Protein AF-A0A661CM06-F1 (afdb_monomer)

Secondary structure (DSSP, 8-state):
----EEEEEEE---HHHHHHHHHHHHHHHHHHHHHHTTS-----------HHHHHHHHHHHHHHHIIIIIT--BTTB-SSPTT--EEEEEEEEE--TT----THHHHHHHHHHHBTTTBS-GGGEEEEEEEEEETTTHHHHEEEEE-TTSS-TTGGGGGTS-EEEEEEEE--TT----SS-SS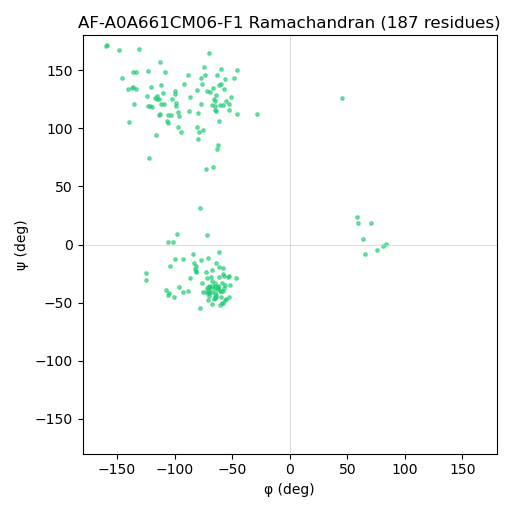EEEEE-

Solvent-accessible surface area (backbone atoms only — not comparable to full-atom values): 11321 Å² total; per-residue (Å²): 131,82,78,74,59,51,69,46,66,48,72,49,71,56,67,62,60,62,48,51,54,50,53,54,52,49,50,52,50,51,56,51,50,64,71,56,73,84,66,82,85,81,93,72,85,74,75,83,72,58,65,67,59,63,52,51,55,52,53,47,51,52,52,48,48,44,44,36,75,74,68,66,44,44,79,78,52,31,75,42,65,78,91,50,40,24,37,37,39,36,41,37,33,38,65,68,80,93,60,89,68,60,60,64,79,52,47,50,62,50,52,66,59,36,45,27,33,44,33,70,54,77,86,31,53,77,38,80,46,77,46,78,40,52,60,88,59,34,86,79,57,37,51,77,45,68,53,80,81,68,78,45,75,72,55,73,44,60,82,78,42,34,25,35,42,38,42,34,34,73,52,53,92,92,58,76,76,76,90,65,61,92,42,55,45,78,39,83,108

Foldseek 3Di:
DPALKDKEKFFPPPLV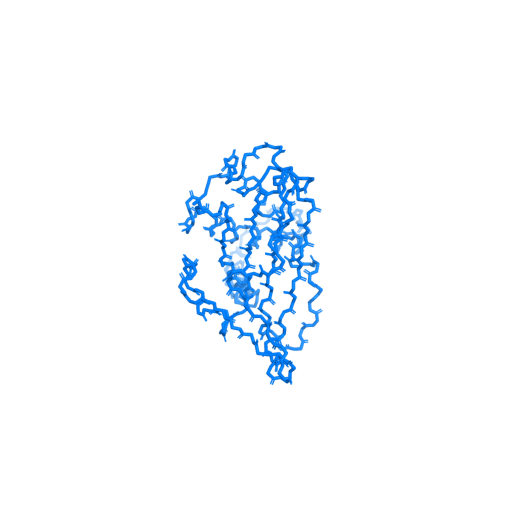VVVVVVVVVVVVVVVVVVVVPPDDDDDDPPPPPPVVVVSLVVSLVSLVCCLCVVVVFDQQRASDDAPFAKEKEKEWLDPDPPDPDPVCVVVVSNLVSNDSGHYPDPVSHPHYHYHYDDLVCCVPWKDKDFDPPPPYPPSVCSNPGGIMMMIMHTDDVPDDPDPDDPGIDIDTD

Radius of gyration: 20.53 Å; Cα contacts (8 Å, |Δi|>4): 239; chains: 1; bounding box: 56×59×36 Å

Sequence (189 aa):
MEDDIFRILLPLVPLTKAIKQINIDKETAKNNAKKVKTTSMPDAVVPSVNLRGAKKRKVENFLYDILKNQLGLVEGQPVFPASTKLWMRIFYFNHEKNQSRDVHNIVKPTIDALQDFVYQDDKDILYLEVIRLDMEELGISFDVQVDTNCGIKNVKKTGEETCFIIEAGILEAGTIRPVTSQVVNMKWR

pLDDT: mean 71.39, std 19.27, range [27.58, 92.81]

Mean predicted aligned error: 12.58 Å

Nearest PDB structures (foldseek):
  1q8r-assembly1_B  TM=7.805E-01  e=9.382E-04  Escherichia coli
  1q8r-assembly1_A  TM=7.003E-01  e=1.732E-03  Escherichia coli
  2h8c-assembly2_C  TM=7.493E-01  e=3.196E-03  Escherichia coli
  2h8e-assembly1_A  TM=6.073E-01  e=1.841E-03  Escherichia coli
  2h8c-assembly2_D  TM=6.918E-01  e=1.778E-02  Escherichia coli

Structure (mmCIF, N/CA/C/O backbone):
data_AF-A0A661CM06-F1
#
_entry.id   AF-A0A661CM06-F1
#
loop_
_atom_site.group_PDB
_atom_site.id
_atom_site.type_symbol
_atom_site.label_atom_id
_atom_site.label_alt_id
_atom_site.label_comp_id
_atom_site.label_asym_id
_atom_site.label_entity_id
_atom_site.label_seq_id
_atom_site.pdbx_PDB_ins_code
_atom_site.Cartn_x
_atom_site.Cartn_y
_atom_site.Cartn_z
_atom_site.occupancy
_atom_site.B_iso_or_equiv
_atom_site.auth_seq_id
_atom_site.auth_comp_id
_atom_site.auth_asym_id
_atom_site.auth_atom_id
_atom_site.pdbx_PDB_model_num
ATOM 1 N N . MET A 1 1 ? -23.989 -4.365 1.652 1.00 34.50 1 MET A N 1
ATOM 2 C CA . MET A 1 1 ? -22.965 -3.777 2.528 1.00 34.50 1 MET A CA 1
ATOM 3 C C . MET A 1 1 ? -21.728 -3.711 1.670 1.00 34.50 1 MET A C 1
ATOM 5 O O . MET A 1 1 ? -21.265 -4.763 1.257 1.00 34.50 1 MET A O 1
ATOM 9 N N . GLU A 1 2 ? -21.349 -2.517 1.222 1.00 43.78 2 GLU A N 1
ATOM 10 C CA . GLU A 1 2 ? -20.053 -2.340 0.565 1.00 43.78 2 GLU A CA 1
ATOM 11 C C . GLU A 1 2 ? -19.002 -2.571 1.647 1.00 43.78 2 GLU A C 1
ATOM 13 O O . GLU A 1 2 ? -19.059 -1.926 2.688 1.00 43.78 2 GLU A O 1
ATOM 18 N N . ASP A 1 3 ? -18.136 -3.565 1.454 1.00 54.34 3 ASP A N 1
ATOM 19 C CA . ASP A 1 3 ? -17.040 -3.838 2.378 1.00 54.34 3 ASP A CA 1
ATOM 20 C C . ASP A 1 3 ? -16.206 -2.553 2.531 1.00 54.34 3 ASP A C 1
ATOM 22 O O . ASP A 1 3 ? -15.721 -2.027 1.524 1.00 54.34 3 ASP A O 1
ATOM 26 N N . ASP A 1 4 ? -16.043 -2.058 3.764 1.00 75.12 4 ASP A N 1
ATOM 27 C CA . ASP A 1 4 ? -15.255 -0.867 4.127 1.00 75.12 4 ASP A CA 1
ATOM 28 C C . ASP A 1 4 ? -13.750 -1.104 3.880 1.00 75.12 4 ASP A C 1
ATOM 30 O O . ASP A 1 4 ? -12.930 -1.218 4.796 1.00 75.12 4 ASP A O 1
ATOM 34 N N . ILE A 1 5 ? -13.374 -1.245 2.609 1.00 85.06 5 ILE A N 1
ATOM 35 C CA . ILE A 1 5 ? -12.005 -1.467 2.158 1.00 85.06 5 ILE A CA 1
ATOM 36 C C . ILE A 1 5 ? -11.478 -0.154 1.595 1.00 85.06 5 ILE A C 1
ATOM 38 O O . ILE A 1 5 ? -11.879 0.302 0.521 1.00 85.06 5 ILE A O 1
ATOM 42 N N . PHE A 1 6 ? -10.514 0.427 2.298 1.00 86.88 6 PHE A N 1
ATOM 43 C CA . PHE A 1 6 ? -9.722 1.534 1.793 1.00 86.88 6 PHE A CA 1
ATOM 44 C C . PHE A 1 6 ? -8.801 1.045 0.674 1.00 86.88 6 PHE A C 1
ATOM 46 O O . PHE A 1 6 ? -8.086 0.050 0.820 1.00 86.88 6 PHE A O 1
ATOM 53 N N . ARG A 1 7 ? -8.802 1.765 -0.452 1.00 88.56 7 ARG A N 1
ATOM 54 C CA . ARG A 1 7 ? -7.998 1.437 -1.631 1.00 88.56 7 ARG A CA 1
ATOM 55 C C . ARG A 1 7 ? -7.294 2.664 -2.170 1.00 88.56 7 ARG A C 1
ATOM 57 O O . ARG A 1 7 ? -7.917 3.704 -2.376 1.00 88.56 7 ARG A O 1
ATOM 64 N N . ILE A 1 8 ? -6.011 2.524 -2.477 1.00 85.38 8 ILE A N 1
ATOM 65 C CA . ILE A 1 8 ? -5.212 3.610 -3.045 1.00 85.38 8 ILE A CA 1
ATOM 66 C C . ILE A 1 8 ? -4.178 3.081 -4.035 1.00 85.38 8 ILE A C 1
ATOM 68 O O . ILE A 1 8 ? -3.571 2.032 -3.823 1.00 85.38 8 ILE A O 1
ATOM 72 N N . LEU A 1 9 ? -3.956 3.849 -5.105 1.00 83.12 9 LEU A N 1
ATOM 73 C CA . LEU A 1 9 ? -2.770 3.741 -5.948 1.00 83.12 9 LEU A CA 1
ATOM 74 C C . LEU A 1 9 ? -1.765 4.815 -5.532 1.00 83.12 9 LEU A C 1
ATOM 76 O O . LEU A 1 9 ? -2.043 6.008 -5.660 1.00 83.12 9 LEU A O 1
ATOM 80 N N . LEU A 1 10 ? -0.585 4.396 -5.092 1.00 80.50 10 LEU A N 1
ATOM 81 C CA . LEU A 1 10 ? 0.535 5.288 -4.815 1.00 80.50 10 LEU A CA 1
ATOM 82 C C . LEU A 1 10 ? 1.587 5.120 -5.914 1.00 80.50 10 LEU A C 1
ATOM 84 O O . LEU A 1 10 ? 2.283 4.100 -5.937 1.00 80.50 10 LEU A O 1
ATOM 88 N N . PRO A 1 11 ? 1.733 6.079 -6.846 1.00 70.88 11 PRO A N 1
ATOM 89 C CA . PRO A 1 11 ? 2.830 6.031 -7.798 1.00 70.88 11 PRO A CA 1
ATOM 90 C C . PRO A 1 11 ? 4.152 6.162 -7.044 1.00 70.88 11 PRO A C 1
ATOM 92 O O . PRO A 1 11 ? 4.351 7.107 -6.279 1.00 70.88 11 PRO A O 1
ATOM 95 N N . LEU A 1 12 ? 5.092 5.253 -7.294 1.00 69.00 12 LEU A N 1
ATOM 96 C CA . LEU A 1 12 ? 6.469 5.485 -6.901 1.00 69.00 12 LEU A CA 1
ATOM 97 C C . LEU A 1 12 ? 7.042 6.397 -7.982 1.00 69.00 12 LEU A C 1
ATOM 99 O O . LEU A 1 12 ? 7.510 5.928 -9.020 1.00 69.00 12 LEU A O 1
ATOM 103 N N . VAL A 1 13 ? 6.961 7.720 -7.791 1.00 53.47 13 VAL A N 1
ATOM 104 C CA . VAL A 1 13 ? 7.685 8.630 -8.691 1.00 53.47 13 VAL A CA 1
ATOM 105 C C . VAL A 1 13 ? 9.117 8.121 -8.738 1.00 53.47 13 VAL A C 1
ATOM 107 O O . VAL A 1 13 ? 9.696 7.915 -7.665 1.00 53.47 13 VAL A O 1
ATOM 110 N N . PRO A 1 14 ? 9.688 7.881 -9.936 1.00 47.06 14 PRO A N 1
ATOM 111 C CA . PRO A 1 14 ? 11.017 7.326 -10.029 1.00 47.06 14 PRO A CA 1
ATOM 112 C C . PRO A 1 14 ? 11.915 8.215 -9.185 1.00 47.06 14 PRO A C 1
ATOM 114 O O . PRO A 1 14 ? 12.082 9.401 -9.491 1.00 47.06 14 PRO A O 1
ATOM 117 N N . LEU A 1 15 ? 12.479 7.664 -8.108 1.00 42.00 15 LEU A N 1
ATOM 118 C CA . LEU A 1 15 ? 13.466 8.350 -7.275 1.00 42.00 15 LEU A CA 1
ATOM 119 C C . LEU A 1 15 ? 14.528 9.009 -8.175 1.00 42.00 15 LEU A C 1
ATOM 121 O O . LEU A 1 15 ? 15.037 10.077 -7.862 1.00 42.00 15 LEU A O 1
ATOM 125 N N . THR A 1 16 ? 14.777 8.442 -9.358 1.00 37.72 16 THR A N 1
ATOM 126 C CA . THR A 1 16 ? 15.601 8.977 -10.447 1.00 37.72 16 THR A CA 1
ATOM 127 C C . THR A 1 16 ? 15.146 10.318 -11.048 1.00 37.72 16 THR A C 1
ATOM 129 O O . THR A 1 16 ? 16.016 11.146 -11.312 1.00 37.72 16 THR A O 1
ATOM 132 N N . LYS A 1 17 ? 13.849 10.600 -11.251 1.00 37.56 17 LYS A N 1
ATOM 133 C CA . LYS A 1 17 ? 13.371 11.914 -11.746 1.00 37.56 17 LYS A CA 1
ATOM 134 C C . LYS A 1 17 ? 13.528 13.000 -10.680 1.00 37.56 17 LYS A C 1
ATOM 136 O O . LYS A 1 17 ? 14.044 14.075 -10.980 1.00 37.56 17 LYS A O 1
ATOM 141 N N . ALA A 1 18 ? 13.213 12.680 -9.424 1.00 40.66 18 ALA A N 1
ATOM 142 C CA . ALA A 1 18 ? 13.484 13.570 -8.297 1.00 40.66 18 ALA A CA 1
ATOM 143 C C . ALA A 1 18 ? 14.999 13.811 -8.111 1.00 40.66 18 ALA A C 1
ATOM 145 O O . ALA A 1 18 ? 15.418 14.935 -7.855 1.00 40.66 18 ALA A O 1
ATOM 146 N N . ILE A 1 19 ? 15.845 12.790 -8.309 1.00 39.75 19 ILE A N 1
ATOM 147 C CA . ILE A 1 19 ? 17.315 12.894 -8.236 1.00 39.75 19 ILE A CA 1
ATOM 148 C C . ILE A 1 19 ? 17.912 13.702 -9.404 1.00 39.75 19 ILE A C 1
ATOM 150 O O . ILE A 1 19 ? 18.852 14.465 -9.180 1.00 39.75 19 ILE A O 1
ATOM 154 N N . LYS A 1 20 ? 17.383 13.585 -10.632 1.00 37.38 20 LYS A N 1
ATOM 155 C CA . LYS A 1 20 ? 17.848 14.384 -11.782 1.00 37.38 20 LYS A CA 1
ATOM 156 C C . LYS A 1 20 ? 17.566 15.872 -11.588 1.00 37.38 20 LYS A C 1
ATOM 158 O O . LYS A 1 20 ? 18.485 16.668 -11.762 1.00 37.38 20 LYS A O 1
ATOM 163 N N . GLN A 1 21 ? 16.364 16.230 -11.133 1.00 38.88 21 GLN A N 1
ATOM 164 C CA . GLN A 1 21 ? 16.040 17.616 -10.783 1.00 38.88 21 GLN A CA 1
ATOM 165 C C . GLN A 1 21 ? 16.969 18.139 -9.672 1.00 38.88 21 GLN A C 1
ATOM 167 O O . GLN A 1 21 ? 17.510 19.229 -9.779 1.00 38.88 21 GLN A O 1
ATOM 172 N N . ILE A 1 22 ? 17.287 17.309 -8.668 1.00 41.69 22 ILE A N 1
ATOM 173 C CA . ILE A 1 22 ? 18.225 17.660 -7.586 1.00 41.69 22 ILE A CA 1
ATOM 174 C C . ILE A 1 22 ? 19.651 17.932 -8.089 1.00 41.69 22 ILE A C 1
ATOM 176 O O . ILE A 1 22 ? 20.328 18.796 -7.534 1.00 41.69 22 ILE A O 1
ATOM 180 N N . ASN A 1 23 ? 20.143 17.202 -9.090 1.00 43.44 23 ASN A N 1
ATOM 181 C CA . ASN A 1 23 ? 21.474 17.459 -9.648 1.00 43.44 23 ASN A CA 1
ATOM 182 C C . ASN A 1 23 ? 21.499 18.755 -10.469 1.00 43.44 23 ASN A C 1
ATOM 184 O O . ASN A 1 23 ? 22.453 19.519 -10.344 1.00 43.44 23 ASN A O 1
ATOM 188 N N . ILE A 1 24 ? 20.423 19.038 -11.208 1.00 47.03 24 ILE A N 1
ATOM 189 C CA . ILE A 1 24 ? 20.243 20.290 -11.957 1.00 47.03 24 ILE A CA 1
ATOM 190 C C . ILE A 1 24 ? 20.145 21.485 -10.994 1.00 47.03 24 ILE A C 1
ATOM 192 O O . ILE A 1 24 ? 20.849 22.480 -11.163 1.00 47.03 24 ILE A O 1
ATOM 196 N N . ASP A 1 25 ? 19.359 21.375 -9.922 1.00 47.72 25 ASP A N 1
ATOM 197 C CA . ASP A 1 25 ? 19.195 22.436 -8.921 1.00 47.72 25 ASP A CA 1
ATOM 198 C C . ASP A 1 25 ? 20.491 22.673 -8.127 1.00 47.72 25 ASP A C 1
ATOM 200 O O . ASP A 1 25 ? 20.833 23.812 -7.809 1.00 47.72 25 ASP A O 1
ATOM 204 N N . LYS A 1 26 ? 21.265 21.613 -7.843 1.00 49.06 26 LYS A N 1
ATOM 205 C CA . LYS A 1 26 ? 22.592 21.715 -7.213 1.00 49.06 26 LYS A CA 1
ATOM 206 C C . LYS A 1 26 ? 23.622 22.374 -8.121 1.00 49.06 26 LYS A C 1
ATOM 208 O O . LYS A 1 26 ? 24.408 23.176 -7.622 1.00 49.06 26 LYS A O 1
ATOM 213 N N . GLU A 1 27 ? 23.646 22.064 -9.417 1.00 49.81 27 GLU A N 1
ATOM 214 C CA . GLU A 1 27 ? 24.510 22.769 -10.372 1.00 49.81 27 GLU A CA 1
ATOM 215 C C . GLU A 1 27 ? 24.112 24.239 -10.502 1.00 49.81 27 GLU A C 1
ATOM 217 O O . GLU A 1 27 ? 24.974 25.115 -10.451 1.00 49.81 27 GLU A O 1
ATOM 222 N N . THR A 1 28 ? 22.812 24.523 -10.554 1.00 49.66 28 THR A N 1
ATOM 223 C CA . THR A 1 28 ? 22.274 25.887 -10.626 1.00 49.66 28 THR A CA 1
ATOM 224 C C . THR A 1 28 ? 22.622 26.682 -9.361 1.00 49.66 28 THR A C 1
ATOM 226 O O . THR A 1 28 ? 23.142 27.795 -9.446 1.00 49.66 28 THR A O 1
ATOM 229 N N . ALA A 1 29 ? 22.463 26.087 -8.175 1.00 54.25 29 ALA A N 1
ATOM 230 C CA . ALA A 1 29 ? 22.857 26.687 -6.900 1.00 54.25 29 ALA A CA 1
ATOM 231 C C . ALA A 1 29 ? 24.380 26.868 -6.774 1.00 54.25 29 ALA A C 1
ATOM 233 O O . ALA A 1 29 ? 24.836 27.883 -6.253 1.00 54.25 29 ALA A O 1
ATOM 234 N N . LYS A 1 30 ? 25.189 25.929 -7.285 1.00 54.44 30 LYS A N 1
ATOM 235 C CA . LYS A 1 30 ? 26.661 26.020 -7.282 1.00 54.44 30 LYS A CA 1
ATOM 236 C C . LYS A 1 30 ? 27.171 27.096 -8.247 1.00 54.44 30 LYS A C 1
ATOM 238 O O . LYS A 1 30 ? 28.133 27.794 -7.923 1.00 54.44 30 LYS A O 1
ATOM 243 N N . ASN A 1 31 ? 26.506 27.275 -9.386 1.00 52.78 31 ASN A N 1
ATOM 244 C CA . ASN A 1 31 ? 26.788 28.345 -10.343 1.00 52.78 31 ASN A CA 1
ATOM 245 C C . ASN A 1 31 ? 26.378 29.722 -9.797 1.00 52.78 31 ASN A C 1
ATOM 247 O O . ASN A 1 31 ? 27.126 30.687 -9.951 1.00 52.78 31 ASN A O 1
ATOM 251 N N . ASN A 1 32 ? 25.264 29.800 -9.065 1.00 52.50 32 ASN A N 1
ATOM 252 C CA . ASN A 1 32 ? 24.850 31.019 -8.370 1.00 52.50 32 ASN A CA 1
ATOM 253 C C . ASN A 1 32 ? 25.769 31.348 -7.179 1.00 52.50 32 ASN A C 1
ATOM 255 O O . ASN A 1 32 ? 26.184 32.490 -7.028 1.00 52.50 32 ASN A O 1
ATOM 259 N N . ALA A 1 33 ? 26.198 30.358 -6.391 1.00 51.50 33 ALA A N 1
ATOM 260 C CA . ALA A 1 33 ? 27.138 30.560 -5.284 1.00 51.50 33 ALA A CA 1
ATOM 261 C C . ALA A 1 33 ? 28.551 30.962 -5.753 1.00 51.50 33 ALA A C 1
ATOM 263 O O . ALA A 1 33 ? 29.231 31.727 -5.072 1.00 51.50 33 ALA A O 1
ATOM 264 N N . LYS A 1 34 ? 28.995 30.498 -6.933 1.00 48.03 34 LYS A N 1
ATOM 265 C CA . LYS A 1 34 ? 30.234 30.985 -7.568 1.00 48.03 34 LYS A CA 1
ATOM 266 C C . LYS A 1 34 ? 30.150 32.460 -7.967 1.00 48.03 34 LYS A C 1
ATOM 268 O O . LYS A 1 34 ? 31.163 33.142 -7.876 1.00 48.03 34 LYS A O 1
ATOM 273 N N . LYS A 1 35 ? 28.971 32.958 -8.360 1.00 47.47 35 LYS A N 1
ATOM 274 C CA . LYS A 1 35 ? 28.753 34.387 -8.654 1.00 47.47 35 LYS A CA 1
ATOM 275 C C . LYS A 1 35 ? 28.724 35.273 -7.402 1.00 47.47 35 LYS A C 1
ATOM 277 O O . LYS A 1 35 ? 28.992 36.460 -7.515 1.00 47.47 35 LYS A O 1
ATOM 282 N N . VAL A 1 36 ? 28.420 34.711 -6.230 1.00 43.88 36 VAL A N 1
ATOM 283 C CA . VAL A 1 36 ? 28.274 35.458 -4.961 1.00 43.88 36 VAL A CA 1
ATOM 284 C C . VAL A 1 36 ? 29.582 35.510 -4.147 1.00 43.88 36 VAL A C 1
ATOM 286 O O . VAL A 1 36 ? 29.723 36.320 -3.236 1.00 43.88 36 VAL A O 1
ATOM 289 N N . LYS A 1 37 ? 30.595 34.703 -4.494 1.00 39.28 37 LYS A N 1
ATOM 290 C CA . LYS A 1 37 ? 31.868 34.576 -3.753 1.00 39.28 37 LYS A CA 1
ATOM 291 C C . LYS A 1 37 ? 32.890 35.712 -3.971 1.00 39.28 37 LYS A C 1
ATOM 293 O O . LYS A 1 37 ? 34.090 35.475 -3.859 1.00 39.28 37 LYS A O 1
ATOM 298 N N . THR A 1 38 ? 32.435 36.938 -4.225 1.00 41.47 38 THR A N 1
ATOM 299 C CA . THR A 1 38 ? 33.286 38.146 -4.263 1.00 41.47 38 THR A CA 1
ATOM 300 C C . THR A 1 38 ? 33.125 39.071 -3.055 1.00 41.47 38 THR A C 1
ATOM 302 O O . THR A 1 38 ? 33.820 40.077 -2.989 1.00 41.47 38 THR A O 1
ATOM 305 N N . THR A 1 39 ? 32.302 38.737 -2.055 1.00 40.00 39 THR A N 1
ATOM 306 C CA . THR A 1 39 ? 32.181 39.558 -0.833 1.00 40.00 39 THR A CA 1
ATOM 307 C C . THR A 1 39 ? 32.081 38.704 0.438 1.00 40.00 39 THR A C 1
ATOM 309 O O . THR A 1 39 ? 31.051 38.094 0.696 1.00 40.00 39 THR A O 1
ATOM 312 N N . SER A 1 40 ? 33.203 38.680 1.177 1.00 33.41 40 SER A N 1
ATOM 313 C CA . SER A 1 40 ? 33.423 38.499 2.635 1.00 33.41 40 SER A CA 1
ATOM 314 C C . SER A 1 40 ? 32.694 37.396 3.438 1.00 33.41 40 SER A C 1
ATOM 316 O O . SER A 1 40 ? 31.471 37.363 3.521 1.00 33.41 40 SER A O 1
ATOM 318 N N . MET A 1 41 ? 33.497 36.573 4.139 1.00 36.09 41 MET A N 1
ATOM 319 C CA . MET A 1 41 ? 33.111 35.629 5.216 1.00 36.09 41 MET A CA 1
ATOM 320 C C . MET A 1 41 ? 32.682 36.355 6.520 1.00 36.09 41 MET A C 1
ATOM 322 O O . MET A 1 41 ? 32.977 37.543 6.660 1.00 36.09 41 MET A O 1
ATOM 326 N N . PRO A 1 42 ? 32.016 35.672 7.479 1.00 31.11 42 PRO A N 1
ATOM 327 C CA . PRO A 1 42 ? 32.724 34.850 8.479 1.00 31.11 42 PRO A CA 1
ATOM 328 C C . PRO A 1 42 ? 32.150 33.428 8.649 1.00 31.11 42 PRO A C 1
ATOM 330 O O . PRO A 1 42 ? 31.095 33.092 8.117 1.00 31.11 42 PRO A O 1
ATOM 333 N N . ASP A 1 43 ? 32.915 32.600 9.362 1.00 35.44 43 ASP A N 1
ATOM 334 C CA . ASP A 1 43 ? 32.745 31.171 9.653 1.00 35.44 43 ASP A CA 1
ATOM 335 C C . ASP A 1 43 ? 31.306 30.634 9.688 1.00 35.44 43 ASP A C 1
ATOM 337 O O . ASP A 1 43 ? 30.539 30.867 10.620 1.00 35.44 43 ASP A O 1
ATOM 341 N N . ALA A 1 44 ? 30.982 29.793 8.705 1.00 28.08 44 ALA A N 1
ATOM 342 C CA . ALA A 1 44 ? 29.839 28.899 8.770 1.00 28.08 44 ALA A CA 1
ATOM 343 C C . ALA A 1 44 ? 30.354 27.478 9.003 1.00 28.08 44 ALA A C 1
ATOM 345 O O . ALA A 1 44 ? 30.967 26.870 8.121 1.00 28.08 44 ALA A O 1
ATOM 346 N N . VAL A 1 45 ? 30.081 26.952 10.198 1.00 27.58 45 VAL A N 1
ATOM 347 C CA . VAL A 1 45 ? 30.112 25.517 10.489 1.00 27.58 45 VAL A CA 1
ATOM 348 C C . VAL A 1 45 ? 29.376 24.810 9.355 1.00 27.58 45 VAL A C 1
ATOM 350 O O . VAL A 1 45 ? 28.175 25.004 9.170 1.00 27.58 45 VAL A O 1
ATOM 353 N N . VAL A 1 46 ? 30.105 24.034 8.554 1.00 29.80 46 VAL A N 1
ATOM 354 C CA . VAL A 1 46 ? 29.521 23.254 7.463 1.00 29.80 46 VAL A CA 1
ATOM 355 C C . VAL A 1 46 ? 28.588 22.233 8.112 1.00 29.80 46 VAL A C 1
ATOM 357 O O . VAL A 1 46 ? 29.086 21.354 8.821 1.00 29.80 46 VAL A O 1
ATOM 360 N N . PRO A 1 47 ? 27.258 22.286 7.902 1.00 29.47 47 PRO A N 1
ATOM 361 C CA . PRO A 1 47 ? 26.417 21.194 8.341 1.00 29.47 47 PRO A CA 1
ATOM 362 C C . PRO A 1 47 ? 26.852 20.000 7.503 1.00 29.47 47 PRO A C 1
ATOM 364 O O . PRO A 1 47 ? 26.779 20.036 6.271 1.00 29.47 47 PRO A O 1
ATOM 367 N N . SER A 1 48 ? 27.330 18.942 8.148 1.00 32.53 48 SER A N 1
ATOM 368 C CA . SER A 1 48 ? 27.430 17.628 7.531 1.00 32.53 48 SER A CA 1
ATOM 369 C C . SER A 1 48 ? 26.002 17.179 7.206 1.00 32.53 48 SER A C 1
ATOM 371 O O . SER A 1 48 ? 25.328 16.503 7.977 1.00 32.53 48 SER A O 1
ATOM 373 N N . VAL A 1 49 ? 25.478 17.655 6.070 1.00 36.41 49 VAL A N 1
ATOM 374 C CA . VAL A 1 49 ? 24.118 17.369 5.621 1.00 36.41 49 VAL A CA 1
ATOM 375 C C . VAL A 1 49 ? 24.024 15.867 5.416 1.00 36.41 49 VAL A C 1
ATOM 377 O O . VAL A 1 49 ? 24.556 15.309 4.456 1.00 36.41 49 VAL A O 1
ATOM 380 N N . ASN A 1 50 ? 23.332 15.220 6.348 1.00 32.25 50 ASN A N 1
ATOM 381 C CA . ASN A 1 50 ? 22.994 13.810 6.334 1.00 32.25 50 ASN A CA 1
ATOM 382 C C . ASN A 1 50 ? 22.103 13.535 5.104 1.00 32.25 50 ASN A C 1
ATOM 384 O O . ASN A 1 50 ? 20.874 13.580 5.158 1.00 32.25 50 ASN A O 1
ATOM 388 N N . LEU A 1 51 ? 22.733 13.294 3.950 1.00 33.34 51 LEU A N 1
ATOM 389 C CA . LEU A 1 51 ? 22.100 13.117 2.634 1.00 33.34 51 LEU A CA 1
ATOM 390 C C . LEU A 1 51 ? 21.075 11.972 2.597 1.00 33.34 51 LEU A C 1
ATOM 392 O O . LEU A 1 51 ? 20.213 11.960 1.719 1.00 33.34 51 LEU A O 1
ATOM 396 N N . ARG A 1 52 ? 21.140 11.028 3.544 1.00 39.62 52 ARG A N 1
ATOM 397 C CA . ARG A 1 52 ? 20.128 9.975 3.722 1.00 39.62 52 ARG A CA 1
ATOM 398 C C . ARG A 1 52 ? 18.820 10.526 4.309 1.00 39.62 52 ARG A C 1
ATOM 400 O O . ARG A 1 52 ? 17.754 10.195 3.801 1.00 39.62 52 ARG A O 1
ATOM 407 N N . GLY A 1 53 ? 18.890 11.437 5.282 1.00 35.19 53 GLY A N 1
ATOM 408 C CA . GLY A 1 53 ? 17.710 12.055 5.905 1.00 35.19 53 GLY A CA 1
ATOM 409 C C . GLY A 1 53 ? 16.962 13.009 4.971 1.00 35.19 53 GLY A C 1
ATOM 410 O O . GLY A 1 53 ? 15.736 13.016 4.938 1.00 35.19 53 GLY A O 1
ATOM 411 N N . ALA A 1 54 ? 17.688 13.755 4.131 1.00 43.06 54 ALA A N 1
ATOM 412 C CA . ALA A 1 54 ? 17.080 14.648 3.140 1.00 43.06 54 ALA A CA 1
ATOM 413 C C . ALA A 1 54 ? 16.336 13.896 2.017 1.00 43.06 54 ALA A C 1
ATOM 415 O O . ALA A 1 54 ? 15.392 14.431 1.442 1.00 43.06 54 ALA A O 1
ATOM 416 N N . LYS A 1 55 ? 16.756 12.661 1.698 1.00 46.53 55 LYS A N 1
ATOM 417 C CA . LYS A 1 55 ? 16.054 11.787 0.745 1.00 46.53 55 LYS A CA 1
ATOM 418 C C . LYS A 1 55 ? 14.782 11.187 1.354 1.00 46.53 55 LYS A C 1
ATOM 420 O O . LYS A 1 55 ? 13.769 11.180 0.666 1.00 46.53 55 LYS A O 1
ATOM 425 N N . LYS A 1 56 ? 14.820 10.767 2.629 1.00 49.84 56 LYS A N 1
ATOM 426 C CA . LYS A 1 56 ? 13.648 10.252 3.367 1.00 49.84 56 LYS A CA 1
ATOM 427 C C . LYS A 1 56 ? 12.521 11.296 3.424 1.00 49.84 56 LYS A C 1
ATOM 429 O O . LYS A 1 56 ? 11.427 11.027 2.943 1.00 49.84 56 LYS A O 1
ATOM 434 N N . ARG A 1 57 ? 12.851 12.534 3.826 1.00 53.03 57 ARG A N 1
ATOM 435 C CA . ARG A 1 57 ? 11.887 13.649 3.935 1.00 53.03 57 ARG A CA 1
ATOM 436 C C . ARG A 1 57 ? 11.172 13.998 2.628 1.00 53.03 57 ARG A C 1
ATOM 438 O O . ARG A 1 57 ? 10.030 14.427 2.648 1.00 53.03 57 ARG A O 1
ATOM 445 N N . LYS A 1 58 ? 11.825 13.844 1.471 1.00 55.50 58 LYS A N 1
ATOM 446 C CA . LYS A 1 58 ? 11.193 14.153 0.174 1.00 55.50 58 LYS A CA 1
ATOM 447 C C . LYS A 1 58 ? 10.200 13.081 -0.278 1.00 55.50 58 LYS A C 1
ATOM 449 O O . LYS A 1 58 ? 9.229 13.424 -0.940 1.00 55.50 58 LYS A O 1
ATOM 454 N N . VAL A 1 59 ? 10.453 11.814 0.054 1.00 57.78 59 VAL A N 1
ATOM 455 C CA . VAL A 1 59 ? 9.515 10.713 -0.222 1.00 57.78 59 VAL A CA 1
ATOM 456 C C . VAL A 1 59 ? 8.292 10.840 0.684 1.00 57.78 59 VAL A C 1
ATOM 458 O O . VAL A 1 59 ? 7.175 10.770 0.188 1.00 57.78 59 VAL A O 1
ATOM 461 N N . GLU A 1 60 ? 8.513 11.131 1.969 1.00 60.22 60 GLU A N 1
ATOM 462 C CA . GLU A 1 60 ? 7.452 11.422 2.943 1.00 60.22 60 GLU A CA 1
ATOM 463 C C . GLU A 1 60 ? 6.570 12.591 2.466 1.00 60.22 60 GLU A C 1
ATOM 465 O O . GLU A 1 60 ? 5.358 12.435 2.378 1.00 60.22 60 GLU A O 1
ATOM 470 N N . ASN A 1 61 ? 7.163 13.707 2.018 1.00 65.12 61 ASN A N 1
ATOM 471 C CA . ASN A 1 61 ? 6.403 14.852 1.494 1.00 65.12 61 ASN A CA 1
ATOM 472 C C . ASN A 1 61 ? 5.583 14.523 0.234 1.00 65.12 61 ASN A C 1
ATOM 474 O O . ASN A 1 61 ? 4.487 15.045 0.061 1.00 65.12 61 ASN A O 1
ATOM 478 N N . PHE A 1 62 ? 6.097 13.672 -0.658 1.00 68.00 62 PHE A N 1
ATOM 479 C CA . PHE A 1 62 ? 5.368 13.294 -1.870 1.00 68.00 62 PHE A CA 1
ATOM 480 C C . PHE A 1 62 ? 4.162 12.398 -1.560 1.00 68.00 62 PHE A C 1
ATOM 482 O O . PHE A 1 62 ? 3.085 12.587 -2.125 1.00 68.00 62 PHE A O 1
ATOM 489 N N . LEU A 1 63 ? 4.335 11.435 -0.651 1.00 70.06 63 LEU A N 1
ATOM 490 C CA . LEU A 1 63 ? 3.239 10.588 -0.184 1.00 70.06 63 LEU A CA 1
ATOM 491 C C . LEU A 1 63 ? 2.186 11.423 0.551 1.00 70.06 63 LEU A C 1
ATOM 493 O O . LEU A 1 63 ? 1.001 11.297 0.255 1.00 70.06 63 LEU A O 1
ATOM 497 N N . TYR A 1 64 ? 2.625 12.346 1.406 1.00 72.00 64 TYR A N 1
ATOM 498 C CA . TYR A 1 64 ? 1.767 13.312 2.087 1.00 72.00 64 TYR A CA 1
ATOM 499 C C . TYR A 1 64 ? 0.917 14.129 1.102 1.00 72.00 64 TYR A C 1
ATOM 501 O O . TYR A 1 64 ? -0.297 14.246 1.270 1.00 72.00 64 TYR A O 1
ATOM 509 N N . ASP A 1 65 ? 1.528 14.648 0.032 1.00 72.25 65 ASP A N 1
ATOM 510 C CA . ASP A 1 65 ? 0.818 15.408 -0.999 1.00 72.25 65 ASP A CA 1
ATOM 511 C C . ASP A 1 65 ? -0.241 14.570 -1.725 1.00 72.25 65 ASP A C 1
ATOM 513 O O . ASP A 1 65 ? -1.300 15.095 -2.068 1.00 72.25 65 ASP A O 1
ATOM 517 N N . ILE A 1 66 ? 0.003 13.278 -1.961 1.00 75.12 66 ILE A N 1
ATOM 518 C CA . ILE A 1 66 ? -1.008 12.396 -2.556 1.00 75.12 66 ILE A CA 1
ATOM 519 C C . ILE A 1 66 ? -2.171 12.188 -1.584 1.00 75.12 66 ILE A C 1
ATOM 521 O O . ILE A 1 66 ? -3.327 12.398 -1.961 1.00 75.12 66 ILE A O 1
ATOM 525 N N . LEU A 1 67 ? -1.876 11.813 -0.338 1.00 78.56 67 LEU A N 1
ATOM 526 C CA . LEU A 1 67 ? -2.894 11.525 0.675 1.00 78.56 67 LEU A CA 1
ATOM 527 C C . LEU A 1 67 ? -3.777 12.753 0.927 1.00 78.56 67 LEU A C 1
ATOM 529 O O . LEU A 1 67 ? -5.003 12.659 0.891 1.00 78.56 67 LEU A O 1
ATOM 533 N N . LYS A 1 68 ? -3.169 13.931 1.068 1.00 79.75 68 LYS A N 1
ATOM 534 C CA . LYS A 1 68 ? -3.897 15.173 1.322 1.00 79.75 68 LYS A CA 1
ATOM 535 C C . LYS A 1 68 ? -4.547 15.760 0.073 1.00 79.75 68 LYS A C 1
ATOM 537 O O . LYS A 1 68 ? -5.745 16.020 0.068 1.00 79.75 68 LYS A O 1
ATOM 542 N N . ASN A 1 69 ? -3.783 15.984 -0.997 1.00 74.50 69 ASN A N 1
ATOM 543 C CA . ASN A 1 69 ? -4.266 16.776 -2.133 1.00 74.50 69 ASN A CA 1
ATOM 544 C C . ASN A 1 69 ? -5.045 15.943 -3.158 1.00 74.50 69 ASN A C 1
ATOM 546 O O . ASN A 1 69 ? -5.905 16.488 -3.847 1.00 74.50 69 ASN A O 1
ATOM 550 N N . GLN A 1 70 ? -4.751 14.644 -3.301 1.00 73.69 70 GLN A N 1
ATOM 551 C CA . GLN A 1 70 ? -5.442 13.793 -4.281 1.00 73.69 70 GLN A CA 1
ATOM 552 C C . GLN A 1 70 ? -6.604 13.010 -3.674 1.00 73.69 70 GLN A C 1
ATOM 554 O O . GLN A 1 70 ? -7.621 12.825 -4.353 1.00 73.69 70 GLN A O 1
ATOM 559 N N . LEU A 1 71 ? -6.453 12.548 -2.429 1.00 76.81 71 LEU A N 1
ATOM 560 C CA . LEU A 1 71 ? -7.497 11.806 -1.721 1.00 76.81 71 LEU A CA 1
ATOM 561 C C . LEU A 1 71 ? -8.305 12.650 -0.734 1.00 76.81 71 LEU A C 1
ATOM 563 O O . LEU A 1 71 ? -9.355 12.194 -0.295 1.00 76.81 71 LEU A O 1
ATOM 567 N N . GLY A 1 72 ? -7.862 13.867 -0.408 1.00 81.19 72 GLY A N 1
ATOM 568 C CA . GLY A 1 72 ? -8.569 14.722 0.547 1.00 81.19 72 GLY A CA 1
ATOM 569 C C . GLY A 1 72 ? -8.477 14.231 1.991 1.00 81.19 72 GLY A C 1
ATOM 570 O O . GLY A 1 72 ? -9.304 14.631 2.806 1.00 81.19 72 GLY A O 1
ATOM 571 N N . LEU A 1 73 ? -7.513 13.358 2.312 1.00 83.94 73 LEU A N 1
ATOM 572 C CA . LEU A 1 73 ? -7.330 12.861 3.672 1.00 83.94 73 LEU A CA 1
ATOM 573 C C . LEU A 1 73 ? -6.725 13.948 4.559 1.00 83.94 73 LEU A C 1
ATOM 575 O O . LEU A 1 73 ? -5.895 14.755 4.126 1.00 83.94 73 LEU A O 1
ATOM 579 N N . VAL A 1 74 ? -7.135 13.948 5.821 1.00 83.56 74 VAL A N 1
ATOM 580 C CA . VAL A 1 74 ? -6.685 14.914 6.818 1.00 83.56 74 VAL A CA 1
ATOM 581 C C . VAL A 1 74 ? -5.827 14.177 7.834 1.00 83.56 74 VAL A C 1
ATOM 583 O O . VAL A 1 74 ? -6.277 13.237 8.478 1.00 83.56 74 VAL A O 1
ATOM 586 N N . GLU A 1 75 ? -4.579 14.612 7.969 1.00 83.88 75 GLU A N 1
ATOM 587 C CA . GLU A 1 75 ? -3.660 14.098 8.983 1.00 83.88 75 GLU A CA 1
ATOM 588 C C . GLU A 1 75 ? -4.259 14.264 10.389 1.00 83.88 75 GLU A C 1
ATOM 590 O O . GLU A 1 75 ? -4.796 15.323 10.727 1.00 83.88 75 GLU A O 1
ATOM 595 N N . GLY A 1 76 ? -4.190 13.212 11.201 1.00 84.38 76 GLY A N 1
ATOM 596 C CA . GLY A 1 76 ? -4.814 13.147 12.523 1.00 84.38 76 GLY A CA 1
ATOM 597 C C . GLY A 1 76 ? -6.308 12.800 12.496 1.00 84.38 76 GLY A C 1
ATOM 598 O O . GLY A 1 76 ? -6.918 12.675 13.557 1.00 84.38 76 GLY A O 1
ATOM 599 N N . GLN A 1 77 ? -6.902 12.618 11.313 1.00 87.06 77 GLN A N 1
ATOM 600 C CA . GLN A 1 77 ? -8.255 12.092 11.122 1.00 87.06 77 GLN A CA 1
ATOM 601 C C . GLN A 1 77 ? -8.183 10.839 10.240 1.00 87.06 77 GLN A C 1
ATOM 603 O O . GLN A 1 77 ? -8.499 10.902 9.048 1.00 87.06 77 GLN A O 1
ATOM 608 N N . PRO A 1 78 ? -7.720 9.707 10.803 1.00 88.94 78 PRO A N 1
ATOM 609 C CA . PRO A 1 78 ? -7.500 8.503 10.025 1.00 88.94 78 PRO A CA 1
ATOM 610 C C . PRO A 1 78 ? -8.804 7.973 9.420 1.00 88.94 78 PRO A C 1
ATOM 612 O O . PRO A 1 78 ? -9.863 8.051 10.044 1.00 88.94 78 PRO A O 1
ATOM 615 N N . VAL A 1 79 ? -8.705 7.396 8.217 1.00 90.31 79 VAL A N 1
ATOM 616 C CA . VAL A 1 79 ? -9.828 6.724 7.533 1.00 90.31 79 VAL A CA 1
ATOM 617 C C . VAL A 1 79 ? -10.475 5.675 8.436 1.00 90.31 79 VAL A C 1
ATOM 619 O O . VAL A 1 79 ? -11.699 5.613 8.534 1.00 90.31 79 VAL A O 1
ATOM 622 N N . PHE A 1 80 ? -9.658 4.859 9.102 1.00 89.94 80 PHE A N 1
ATOM 623 C CA . PHE A 1 80 ? -10.135 3.880 10.066 1.00 89.94 80 PHE A CA 1
ATOM 624 C C . PHE A 1 80 ? -10.163 4.465 11.481 1.00 89.94 80 PHE A C 1
ATOM 626 O O . PHE A 1 80 ? -9.196 5.112 11.895 1.00 89.94 80 PHE A O 1
ATOM 633 N N . PRO A 1 81 ? -11.223 4.194 12.264 1.00 87.94 81 PRO A N 1
ATOM 634 C CA . PRO A 1 81 ? -11.300 4.643 13.646 1.00 87.94 81 PRO A CA 1
ATOM 635 C C . PRO A 1 81 ? -10.154 4.102 14.508 1.00 87.94 81 PRO A C 1
ATOM 637 O O . PRO A 1 81 ? -9.662 2.989 14.305 1.00 87.94 81 PRO A O 1
ATOM 640 N N . ALA A 1 82 ? -9.796 4.868 15.535 1.00 86.19 82 ALA A N 1
ATOM 641 C CA . ALA A 1 82 ? -8.840 4.480 16.566 1.00 86.19 82 ALA A CA 1
ATOM 642 C C . ALA A 1 82 ? -9.123 3.083 17.148 1.00 86.19 82 ALA A C 1
ATOM 644 O O . ALA A 1 82 ? -10.279 2.729 17.378 1.00 86.19 82 ALA A O 1
ATOM 645 N N . SER A 1 83 ? -8.071 2.321 17.472 1.00 83.69 83 SER A N 1
ATOM 646 C CA . SER A 1 83 ? -8.153 0.981 18.093 1.00 83.69 83 SER A CA 1
ATOM 647 C C . SER A 1 83 ? -8.830 -0.107 17.247 1.00 83.69 83 SER A C 1
ATOM 649 O O . SER A 1 83 ? -9.010 -1.234 17.721 1.00 83.69 83 SER A O 1
ATOM 651 N N . THR A 1 84 ? -9.193 0.198 16.001 1.00 88.12 84 THR A N 1
ATOM 652 C CA . THR A 1 84 ? -9.733 -0.785 15.062 1.00 88.12 84 THR A CA 1
ATOM 653 C C . THR A 1 84 ? -8.622 -1.718 14.621 1.00 88.12 84 THR A C 1
ATOM 655 O O . THR A 1 84 ? -7.550 -1.264 14.244 1.00 88.12 84 THR A O 1
ATOM 658 N N . LYS A 1 85 ? -8.861 -3.029 14.644 1.00 90.81 85 LYS A N 1
ATOM 659 C CA . LYS A 1 85 ? -7.888 -3.999 14.135 1.00 90.81 85 LYS A CA 1
ATOM 660 C C . LYS A 1 85 ? -7.985 -4.082 12.626 1.00 90.81 85 LYS A C 1
ATOM 662 O O . LYS A 1 85 ? -9.082 -4.173 12.088 1.00 90.81 85 LYS A O 1
ATOM 667 N N . LEU A 1 86 ? -6.841 -4.032 11.956 1.00 91.81 86 LEU A N 1
ATOM 668 C CA . LEU A 1 86 ? -6.759 -3.864 10.512 1.00 91.81 86 LEU A CA 1
ATOM 669 C C . LEU A 1 86 ? -5.989 -5.003 9.859 1.00 91.81 86 LEU A C 1
ATOM 671 O O . LEU A 1 86 ? -5.041 -5.562 10.421 1.00 91.81 86 LEU A O 1
ATOM 675 N N . TRP A 1 87 ? -6.375 -5.292 8.624 1.00 92.69 87 TRP A N 1
ATOM 676 C CA . TRP A 1 87 ? -5.537 -5.997 7.670 1.00 92.69 87 TRP A CA 1
ATOM 677 C C . TRP A 1 87 ? -5.083 -5.017 6.589 1.00 92.69 87 TRP A C 1
ATOM 679 O O . TRP A 1 87 ? -5.803 -4.086 6.230 1.00 92.69 87 TRP A O 1
ATOM 689 N N . MET A 1 88 ? -3.887 -5.242 6.054 1.00 92.75 88 MET A N 1
ATOM 690 C CA . MET A 1 88 ? -3.331 -4.470 4.954 1.00 92.75 88 MET A CA 1
ATOM 691 C C . MET A 1 88 ? -2.667 -5.401 3.943 1.00 92.75 88 MET A C 1
ATOM 693 O O . MET A 1 88 ? -1.908 -6.304 4.300 1.00 92.75 88 MET A O 1
ATOM 697 N N . ARG A 1 89 ? -2.948 -5.164 2.665 1.00 92.81 89 ARG A N 1
ATOM 698 C CA . ARG A 1 89 ? -2.318 -5.827 1.531 1.00 92.81 89 ARG A CA 1
ATOM 699 C C . ARG A 1 89 ? -1.714 -4.782 0.605 1.00 92.81 89 ARG A C 1
ATOM 701 O O . ARG A 1 89 ? -2.398 -3.863 0.167 1.00 92.81 89 ARG A O 1
ATOM 708 N N . ILE A 1 90 ? -0.439 -4.947 0.283 1.00 91.56 90 ILE A N 1
ATOM 709 C CA . ILE A 1 90 ? 0.319 -4.048 -0.583 1.00 91.56 90 ILE A CA 1
ATOM 710 C C . ILE A 1 90 ? 0.808 -4.838 -1.793 1.00 91.56 90 ILE A C 1
ATOM 712 O O . ILE A 1 90 ? 1.612 -5.758 -1.658 1.00 91.56 90 ILE A O 1
ATOM 716 N N . PHE A 1 91 ? 0.370 -4.446 -2.984 1.00 91.19 91 PHE A N 1
ATOM 717 C CA . PHE A 1 91 ? 0.914 -4.924 -4.251 1.00 91.19 91 PHE A CA 1
ATOM 718 C C . PHE A 1 91 ? 1.930 -3.920 -4.775 1.00 91.19 91 PHE A C 1
ATOM 720 O O . PHE A 1 91 ? 1.568 -2.801 -5.130 1.00 91.19 91 PHE A O 1
ATOM 727 N N . TYR A 1 92 ? 3.195 -4.320 -4.833 1.00 89.19 92 TYR A N 1
ATOM 728 C CA . TYR A 1 92 ? 4.287 -3.526 -5.379 1.00 89.19 92 TYR A CA 1
ATOM 729 C C . TYR A 1 92 ? 4.560 -3.926 -6.828 1.00 89.19 92 TYR A C 1
ATOM 731 O O . TYR A 1 92 ? 5.217 -4.935 -7.078 1.00 89.19 92 TYR A O 1
ATOM 739 N N . PHE A 1 93 ? 4.075 -3.124 -7.773 1.00 88.06 93 PHE A N 1
ATOM 740 C CA . PHE A 1 93 ? 4.322 -3.288 -9.204 1.00 88.06 93 PHE A CA 1
ATOM 741 C C . PHE A 1 93 ? 5.701 -2.715 -9.517 1.00 88.06 93 PHE A C 1
ATOM 743 O O . PHE A 1 93 ? 5.868 -1.499 -9.578 1.00 88.06 93 PHE A O 1
ATOM 750 N N . ASN A 1 94 ? 6.704 -3.577 -9.663 1.00 86.12 94 ASN A N 1
ATOM 751 C CA . ASN A 1 94 ? 8.077 -3.177 -9.923 1.00 86.12 94 ASN A CA 1
ATOM 752 C C . ASN A 1 94 ? 8.395 -3.219 -11.421 1.00 86.12 94 ASN A C 1
ATOM 754 O O . ASN A 1 94 ? 8.538 -4.293 -12.002 1.00 86.12 94 ASN A O 1
ATOM 758 N N . HIS A 1 95 ? 8.581 -2.042 -12.019 1.00 83.38 95 HIS A N 1
ATOM 759 C CA . HIS A 1 95 ? 9.052 -1.876 -13.401 1.00 83.38 95 HIS A CA 1
ATOM 760 C C . HIS A 1 95 ? 10.544 -1.506 -13.483 1.00 83.38 95 HIS A C 1
ATOM 762 O O . HIS A 1 95 ? 11.075 -1.264 -14.568 1.00 83.38 95 HIS A O 1
ATOM 768 N N . GLU A 1 96 ? 11.250 -1.416 -12.348 1.00 78.56 96 GLU A N 1
ATOM 769 C CA . GLU A 1 96 ? 12.673 -1.069 -12.339 1.00 78.56 96 GLU A CA 1
ATOM 770 C C . GLU A 1 96 ? 13.545 -2.281 -12.700 1.00 78.56 96 GLU A C 1
ATOM 772 O O . GLU A 1 96 ? 13.674 -3.228 -11.922 1.00 78.56 96 GLU A O 1
ATOM 777 N N . LYS A 1 97 ? 14.212 -2.213 -13.858 1.00 67.75 97 LYS A N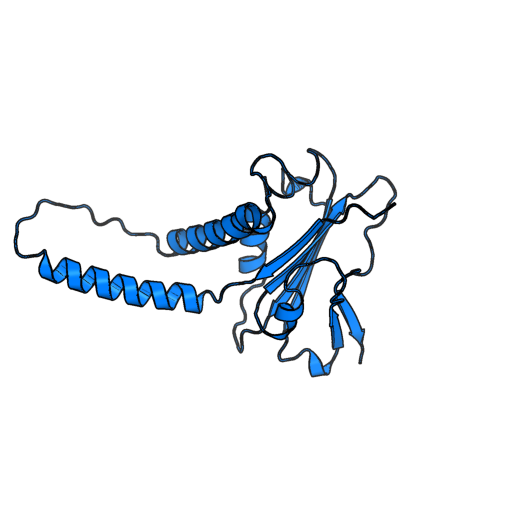 1
ATOM 778 C CA . LYS A 1 97 ? 15.145 -3.250 -14.322 1.00 67.75 97 LYS A CA 1
ATOM 779 C C . LYS A 1 97 ? 16.382 -3.339 -13.426 1.00 67.75 97 LYS A C 1
ATOM 781 O O . LYS A 1 97 ? 17.011 -2.319 -13.132 1.00 67.75 97 LYS A O 1
ATOM 786 N N . ASN A 1 98 ? 16.777 -4.559 -13.059 1.00 55.50 98 ASN A N 1
ATOM 787 C CA . ASN A 1 98 ? 18.045 -4.881 -12.383 1.00 55.50 98 ASN A CA 1
ATOM 788 C C . ASN A 1 98 ? 18.289 -4.194 -11.024 1.00 55.50 98 ASN A C 1
ATOM 790 O O . ASN A 1 98 ? 19.430 -4.135 -10.562 1.00 55.50 98 ASN A O 1
ATOM 794 N N . GLN A 1 99 ? 17.253 -3.672 -10.360 1.00 60.22 99 GLN A N 1
ATOM 795 C CA . GLN A 1 99 ? 17.379 -3.175 -8.989 1.00 60.22 99 GLN A CA 1
ATOM 796 C C . GLN A 1 99 ? 16.721 -4.154 -8.020 1.00 60.22 99 GLN A C 1
ATOM 798 O O . GLN A 1 99 ? 15.503 -4.178 -7.844 1.00 60.22 99 GLN A O 1
ATOM 803 N N . SER A 1 100 ? 17.547 -4.923 -7.307 1.00 56.56 100 SER A N 1
ATOM 804 C CA . SER A 1 100 ? 17.128 -5.613 -6.088 1.00 56.56 100 SER A CA 1
ATOM 805 C C . SER A 1 100 ? 16.968 -4.581 -4.967 1.00 56.56 100 SER A C 1
ATOM 807 O O . SER A 1 100 ? 17.738 -4.545 -4.005 1.00 56.56 100 SER A O 1
ATOM 809 N N . ARG A 1 101 ? 16.004 -3.662 -5.101 1.00 64.06 101 ARG A N 1
ATOM 810 C CA . ARG A 1 101 ? 15.592 -2.877 -3.941 1.00 64.06 101 ARG A CA 1
ATOM 811 C C . ARG A 1 101 ? 14.944 -3.837 -2.965 1.00 64.06 101 ARG A C 1
ATOM 813 O O . ARG A 1 101 ? 14.032 -4.577 -3.332 1.00 64.06 101 ARG A O 1
ATOM 820 N N . ASP A 1 102 ? 15.452 -3.832 -1.745 1.00 68.88 102 ASP A N 1
ATOM 821 C CA . ASP A 1 102 ? 14.803 -4.517 -0.645 1.00 68.88 102 ASP A CA 1
ATOM 822 C C . ASP A 1 102 ? 13.415 -3.897 -0.457 1.00 68.88 102 ASP A C 1
ATOM 824 O O . ASP A 1 102 ? 13.285 -2.688 -0.239 1.00 68.88 102 ASP A O 1
ATOM 828 N N . VAL A 1 103 ? 12.388 -4.734 -0.589 1.00 70.62 103 VAL A N 1
ATOM 829 C CA . VAL A 1 103 ? 10.981 -4.352 -0.460 1.00 70.62 103 VAL A CA 1
ATOM 830 C C . VAL A 1 103 ? 10.733 -3.695 0.893 1.00 70.62 103 VAL A C 1
ATOM 832 O O . VAL A 1 103 ? 9.984 -2.722 0.962 1.00 70.62 103 VAL A O 1
ATOM 835 N 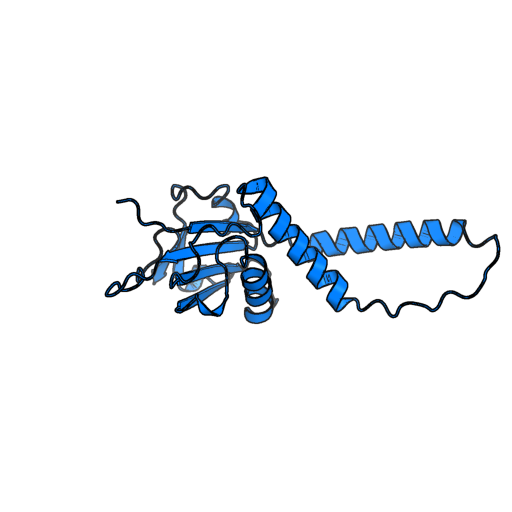N . HIS A 1 104 ? 11.428 -4.132 1.946 1.00 70.88 104 HIS A N 1
ATOM 836 C CA . HIS A 1 104 ? 11.316 -3.544 3.276 1.00 70.88 104 HIS A CA 1
ATOM 837 C C . HIS A 1 104 ? 11.656 -2.046 3.281 1.00 70.88 104 HIS A C 1
ATOM 839 O O . HIS A 1 104 ? 10.948 -1.246 3.894 1.00 70.88 104 HIS A O 1
ATOM 845 N N . ASN A 1 105 ? 12.685 -1.641 2.528 1.00 70.88 105 ASN A N 1
ATOM 846 C CA . ASN A 1 105 ? 13.127 -0.246 2.441 1.00 70.88 105 ASN A CA 1
ATOM 847 C C . ASN A 1 105 ? 12.153 0.663 1.678 1.00 70.88 105 ASN A C 1
ATOM 849 O O . ASN A 1 105 ? 12.314 1.883 1.718 1.00 70.88 105 ASN A O 1
ATOM 853 N N . ILE A 1 106 ? 11.169 0.093 0.978 1.00 72.81 106 ILE A N 1
ATOM 854 C CA . ILE A 1 106 ? 10.127 0.846 0.269 1.00 72.81 106 ILE A CA 1
ATOM 855 C C . ILE A 1 106 ? 8.800 0.779 1.033 1.00 72.81 106 ILE A C 1
ATOM 857 O O . ILE A 1 106 ? 8.120 1.792 1.191 1.00 72.81 106 ILE A O 1
ATOM 861 N N . VAL A 1 107 ? 8.459 -0.396 1.565 1.00 76.75 107 VAL A N 1
ATOM 862 C CA . VAL A 1 107 ? 7.231 -0.620 2.332 1.00 76.75 107 VAL A CA 1
ATOM 863 C C . VAL A 1 107 ? 7.242 0.159 3.632 1.00 76.75 107 VAL A C 1
ATOM 865 O O . VAL A 1 107 ? 6.263 0.835 3.916 1.00 76.75 107 VAL A O 1
ATOM 868 N N . LYS A 1 108 ? 8.334 0.119 4.406 1.00 80.25 108 LYS A N 1
ATOM 869 C CA . LYS A 1 108 ? 8.363 0.779 5.715 1.00 80.25 108 LYS A CA 1
ATOM 870 C C . LYS A 1 108 ? 8.071 2.285 5.622 1.00 80.25 108 LYS A C 1
ATOM 872 O O . LYS A 1 108 ? 7.157 2.724 6.304 1.00 80.25 108 LYS A O 1
ATOM 877 N N . PRO A 1 109 ? 8.735 3.071 4.752 1.00 77.00 109 PRO A N 1
ATOM 878 C CA . PRO A 1 109 ? 8.377 4.479 4.570 1.00 77.00 109 PRO A CA 1
ATOM 879 C C . PRO A 1 109 ? 6.947 4.702 4.066 1.00 77.00 109 PRO A C 1
ATOM 881 O O . PRO A 1 109 ? 6.378 5.755 4.318 1.00 77.00 109 PRO A O 1
ATOM 884 N N . THR A 1 110 ? 6.387 3.739 3.329 1.00 80.50 110 THR A N 1
ATOM 885 C CA . THR A 1 110 ? 5.001 3.814 2.854 1.00 80.50 110 THR A CA 1
ATOM 886 C C . THR A 1 110 ? 4.032 3.634 4.018 1.00 80.50 110 THR A C 1
ATOM 888 O O . THR A 1 110 ? 3.141 4.453 4.173 1.00 80.50 110 THR A O 1
ATOM 891 N N . ILE A 1 111 ? 4.246 2.624 4.865 1.00 85.19 111 ILE A N 1
ATOM 892 C CA . ILE A 1 111 ? 3.473 2.381 6.093 1.00 85.19 111 ILE A CA 1
ATOM 893 C C . ILE A 1 111 ? 3.599 3.582 7.039 1.00 85.19 111 ILE A C 1
ATOM 895 O O . ILE A 1 111 ? 2.584 4.179 7.378 1.00 85.19 111 ILE A O 1
ATOM 899 N N . ASP A 1 112 ? 4.829 4.026 7.333 1.00 83.62 112 ASP A N 1
ATOM 900 C CA . ASP A 1 112 ? 5.094 5.210 8.166 1.00 83.62 112 ASP A CA 1
ATOM 901 C C . ASP A 1 112 ? 4.305 6.451 7.659 1.00 83.62 112 ASP A C 1
ATOM 903 O O . ASP A 1 112 ? 3.880 7.278 8.455 1.00 83.62 112 ASP A O 1
ATOM 907 N N . ALA A 1 113 ? 4.107 6.600 6.339 1.00 81.38 113 ALA A N 1
ATOM 908 C CA . ALA A 1 113 ? 3.371 7.725 5.747 1.00 81.38 113 ALA A CA 1
ATOM 909 C C . ALA A 1 113 ? 1.840 7.559 5.754 1.00 81.38 113 ALA A C 1
ATOM 911 O O . ALA A 1 113 ? 1.125 8.546 5.605 1.00 81.38 113 ALA A O 1
ATOM 912 N N . LEU A 1 114 ? 1.331 6.330 5.865 1.00 86.69 114 LEU A N 1
ATOM 913 C CA . LEU A 1 114 ? -0.105 6.058 5.984 1.00 86.69 114 LEU A CA 1
ATOM 914 C C . LEU A 1 114 ? -0.603 6.236 7.418 1.00 86.69 114 LEU A C 1
ATOM 916 O O . LEU A 1 114 ? -1.802 6.456 7.615 1.00 86.69 114 LEU A O 1
ATOM 920 N N . GLN A 1 115 ? 0.292 6.137 8.401 1.00 88.56 115 GLN A N 1
ATOM 921 C CA . GLN A 1 115 ? -0.018 6.457 9.784 1.00 88.56 115 GLN A CA 1
ATOM 922 C C . GLN A 1 115 ? -0.557 7.895 9.889 1.00 88.56 115 GLN A C 1
ATOM 924 O O . GLN A 1 115 ? -0.161 8.785 9.141 1.00 88.56 115 GLN A O 1
ATOM 929 N N . ASP A 1 116 ? -1.529 8.093 10.773 1.00 86.94 116 ASP A N 1
ATOM 930 C CA . ASP A 1 116 ? -2.297 9.323 10.995 1.00 86.94 116 ASP A CA 1
ATOM 931 C C . ASP A 1 116 ? -3.198 9.771 9.827 1.00 86.94 116 ASP A C 1
ATOM 933 O O . ASP A 1 116 ? -4.035 10.654 10.013 1.00 86.94 116 ASP A O 1
ATOM 937 N N . PHE A 1 117 ? -3.110 9.133 8.655 1.00 87.62 117 PHE A N 1
ATOM 938 C CA . PHE A 1 117 ? -4.003 9.361 7.511 1.00 87.62 117 PHE A CA 1
ATOM 939 C C . PHE A 1 117 ? -5.010 8.241 7.293 1.00 87.62 117 PHE A C 1
ATOM 941 O O . PHE A 1 117 ? -6.173 8.489 6.988 1.00 87.62 117 PHE A O 1
ATOM 948 N N . VAL A 1 118 ? -4.559 6.995 7.391 1.00 89.62 118 VAL A N 1
ATOM 949 C CA . VAL A 1 118 ? -5.376 5.805 7.130 1.00 89.62 118 VAL A CA 1
ATOM 950 C C . VAL A 1 118 ? -5.705 5.096 8.434 1.00 89.62 118 VAL A C 1
ATOM 952 O O . VAL A 1 118 ? -6.830 4.651 8.614 1.00 89.62 118 VAL A O 1
ATOM 955 N N . TYR A 1 119 ? -4.754 5.033 9.359 1.00 91.56 119 TYR A N 1
ATOM 956 C CA . TYR A 1 119 ? -4.894 4.404 10.671 1.00 91.56 119 TYR A CA 1
ATOM 957 C C . TYR A 1 119 ? -4.022 5.139 11.697 1.00 91.56 119 TYR A C 1
ATOM 959 O O . TYR A 1 119 ? -3.179 5.946 11.319 1.00 91.56 119 TYR A O 1
ATOM 967 N N . GLN A 1 120 ? -4.213 4.878 12.991 1.00 89.06 120 GLN A N 1
ATOM 968 C CA . GLN A 1 120 ? -3.572 5.663 14.055 1.00 89.06 120 GLN A CA 1
ATOM 969 C C . GLN A 1 120 ? -2.229 5.104 14.560 1.00 89.06 120 GLN A C 1
ATOM 971 O O . GLN A 1 120 ? -1.298 5.863 14.821 1.00 89.06 120 GLN A O 1
ATOM 976 N N . ASP A 1 121 ? -2.106 3.785 14.719 1.00 90.25 121 ASP A N 1
ATOM 977 C CA . ASP A 1 121 ? -0.880 3.132 15.202 1.00 90.25 121 ASP A CA 1
ATOM 978 C C . ASP A 1 121 ? -0.597 1.887 14.352 1.00 90.25 121 ASP A C 1
ATOM 980 O O . ASP A 1 121 ? -1.497 1.090 14.089 1.00 90.25 121 ASP A O 1
ATOM 984 N N . ASP A 1 122 ? 0.660 1.685 13.953 1.00 88.38 122 ASP A N 1
ATOM 985 C CA . ASP A 1 122 ? 1.106 0.480 13.242 1.00 88.38 122 ASP A CA 1
ATOM 986 C C . ASP A 1 122 ? 0.741 -0.809 14.001 1.00 88.38 122 ASP A C 1
ATOM 988 O O . ASP A 1 122 ? 0.524 -1.853 13.384 1.00 88.38 122 ASP A O 1
ATOM 992 N N . LYS A 1 123 ? 0.623 -0.751 15.338 1.00 89.81 123 LYS A N 1
ATOM 993 C CA . LYS A 1 123 ? 0.198 -1.891 16.177 1.00 89.81 123 LYS A CA 1
ATOM 994 C C . LYS A 1 123 ? -1.230 -2.366 15.907 1.00 89.81 123 LYS A C 1
ATOM 996 O O . LYS A 1 123 ? -1.604 -3.454 16.353 1.00 89.81 123 LYS A O 1
ATOM 1001 N N . ASP A 1 124 ? -2.038 -1.560 15.230 1.00 89.88 124 ASP A N 1
ATOM 1002 C CA . ASP A 1 124 ? -3.398 -1.928 14.857 1.00 89.88 124 ASP A CA 1
ATOM 1003 C C . ASP A 1 124 ? -3.452 -2.765 13.571 1.00 89.88 124 ASP A C 1
ATOM 1005 O O . ASP A 1 124 ? -4.440 -3.467 13.345 1.00 89.88 124 ASP A O 1
ATOM 1009 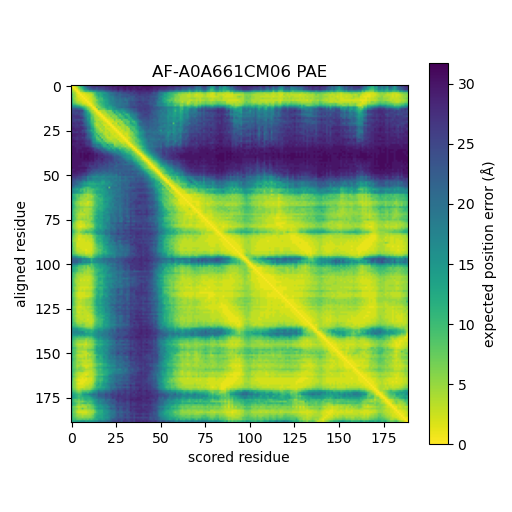N N . ILE A 1 125 ? -2.371 -2.795 12.783 1.00 91.12 125 ILE A N 1
ATOM 1010 C CA . ILE A 1 125 ? -2.227 -3.693 11.634 1.00 91.12 125 ILE A CA 1
ATOM 1011 C C . ILE A 1 125 ? -1.847 -5.087 12.146 1.00 91.12 125 ILE A C 1
ATOM 1013 O O . ILE A 1 125 ? -0.682 -5.390 12.397 1.00 91.12 125 ILE A O 1
ATOM 1017 N N . LEU A 1 126 ? -2.838 -5.967 12.285 1.00 90.62 126 LEU A N 1
ATOM 1018 C CA . LEU A 1 126 ? -2.610 -7.344 12.742 1.00 90.62 126 LEU A CA 1
ATOM 1019 C C . LEU A 1 126 ? -2.143 -8.268 11.619 1.00 90.62 126 LEU A C 1
ATOM 1021 O O . LEU A 1 126 ? -1.540 -9.310 11.877 1.00 90.62 126 LEU A O 1
ATOM 1025 N N . TYR A 1 127 ? -2.449 -7.906 10.376 1.00 89.50 127 TYR A N 1
ATOM 1026 C CA . TYR A 1 127 ? -2.066 -8.679 9.210 1.00 89.50 127 TYR A CA 1
ATOM 1027 C C . TYR A 1 127 ? -1.527 -7.762 8.119 1.00 89.50 127 TYR A C 1
ATOM 1029 O O . TYR A 1 127 ? -2.246 -6.892 7.632 1.00 89.50 127 TYR A O 1
ATOM 1037 N N . LEU A 1 128 ? -0.281 -7.997 7.713 1.00 90.44 128 LEU A N 1
ATOM 1038 C CA . LEU A 1 128 ? 0.371 -7.293 6.618 1.00 90.44 128 LEU A CA 1
ATOM 1039 C C . LEU A 1 128 ? 0.838 -8.306 5.573 1.00 90.44 128 LEU A C 1
ATOM 1041 O O . LEU A 1 128 ? 1.673 -9.163 5.855 1.00 90.44 128 LEU A O 1
ATOM 1045 N N . GLU A 1 129 ? 0.325 -8.175 4.357 1.00 90.81 129 GLU A N 1
ATOM 1046 C CA . GLU A 1 129 ? 0.771 -8.936 3.194 1.00 90.81 129 GLU A CA 1
ATOM 1047 C C . GLU A 1 129 ? 1.376 -7.986 2.174 1.00 90.81 129 GLU A C 1
ATOM 1049 O O . GLU A 1 129 ? 0.748 -7.019 1.750 1.00 90.81 129 GL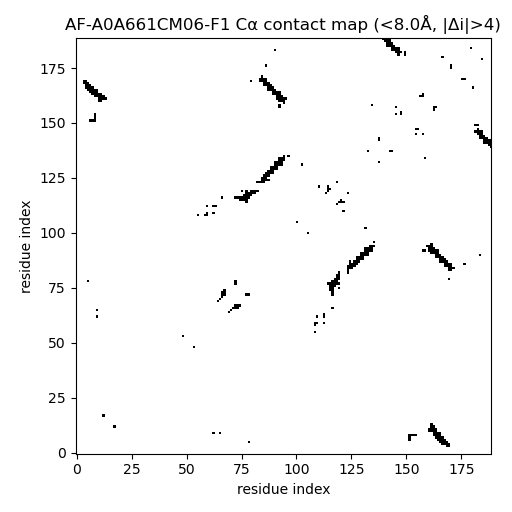U A O 1
ATOM 1054 N N . VAL A 1 130 ? 2.612 -8.266 1.773 1.00 89.44 130 VAL A N 1
ATOM 1055 C CA . VAL A 1 130 ? 3.302 -7.490 0.750 1.00 89.44 130 VAL A CA 1
ATOM 1056 C C . VAL A 1 130 ? 3.673 -8.421 -0.384 1.00 89.44 130 VAL A C 1
ATOM 1058 O O . VAL A 1 130 ? 4.445 -9.360 -0.204 1.00 89.44 130 VAL A O 1
ATOM 1061 N N . ILE A 1 131 ? 3.143 -8.128 -1.563 1.00 88.56 131 ILE A N 1
ATOM 1062 C CA . ILE A 1 131 ? 3.357 -8.903 -2.775 1.00 88.56 131 ILE A CA 1
ATOM 1063 C C . ILE A 1 131 ? 4.168 -8.036 -3.729 1.00 88.56 131 ILE A C 1
ATOM 1065 O O . ILE A 1 131 ? 3.693 -7.009 -4.213 1.00 88.56 131 ILE A O 1
ATOM 1069 N N . ARG A 1 132 ? 5.410 -8.443 -3.989 1.00 87.94 132 ARG A N 1
ATOM 1070 C CA . ARG A 1 132 ? 6.247 -7.839 -5.026 1.00 87.94 132 ARG A CA 1
ATOM 1071 C C . ARG A 1 132 ? 5.968 -8.515 -6.360 1.00 87.94 132 ARG A C 1
ATOM 1073 O O . ARG A 1 132 ? 6.051 -9.731 -6.475 1.00 87.94 132 ARG A O 1
ATOM 1080 N N . LEU A 1 133 ? 5.669 -7.690 -7.350 1.00 87.19 133 LEU A N 1
ATOM 1081 C CA . LEU A 1 133 ? 5.340 -8.064 -8.712 1.00 87.19 133 LEU A CA 1
ATOM 1082 C C . LEU A 1 133 ? 6.426 -7.506 -9.628 1.00 87.19 133 LEU A C 1
ATOM 1084 O O . LEU A 1 133 ? 6.382 -6.338 -10.009 1.00 87.19 133 LEU A O 1
ATOM 1088 N N . ASP A 1 134 ? 7.434 -8.319 -9.942 1.00 87.06 134 ASP A N 1
ATOM 1089 C CA . ASP A 1 134 ? 8.471 -7.949 -10.906 1.00 87.06 134 ASP A CA 1
ATOM 1090 C C . ASP A 1 134 ? 7.906 -8.056 -12.330 1.00 87.06 134 ASP A C 1
ATOM 1092 O O . ASP A 1 134 ? 7.802 -9.132 -12.917 1.00 87.06 134 ASP A O 1
ATOM 1096 N N . MET A 1 135 ? 7.494 -6.912 -12.878 1.00 84.38 135 MET A N 1
ATOM 1097 C CA . MET A 1 135 ? 6.669 -6.830 -14.090 1.00 84.38 135 MET A CA 1
ATOM 1098 C C . MET A 1 135 ? 7.394 -7.304 -15.356 1.00 84.38 135 MET A C 1
ATOM 1100 O O . MET A 1 135 ? 6.744 -7.711 -16.314 1.00 84.38 135 MET A O 1
ATOM 1104 N N . GLU A 1 136 ? 8.730 -7.293 -15.353 1.00 80.44 136 GLU A N 1
ATOM 1105 C CA . GLU A 1 136 ? 9.557 -7.833 -16.442 1.00 80.44 136 GLU A CA 1
ATOM 1106 C C . GLU A 1 136 ? 9.535 -9.372 -16.493 1.00 80.44 136 GLU A C 1
ATOM 1108 O O . GLU A 1 136 ? 9.654 -9.947 -17.572 1.00 80.44 136 GLU A O 1
ATOM 1113 N N . GLU A 1 137 ? 9.334 -10.039 -15.352 1.00 74.19 137 GLU A N 1
ATOM 1114 C CA . GLU A 1 137 ? 9.390 -11.505 -15.227 1.00 74.19 137 GLU A CA 1
ATOM 1115 C C . GLU A 1 137 ? 8.002 -12.153 -15.121 1.00 74.19 137 GLU A C 1
ATOM 1117 O O . GLU A 1 137 ? 7.843 -13.345 -15.386 1.00 74.19 137 GLU A O 1
ATOM 1122 N N . LEU A 1 138 ? 6.974 -11.374 -14.770 1.00 72.44 138 LEU A N 1
ATOM 1123 C CA . LEU A 1 138 ? 5.629 -11.891 -14.513 1.00 72.44 138 LEU A CA 1
ATOM 1124 C C . LEU A 1 138 ? 5.030 -12.672 -15.685 1.00 72.44 13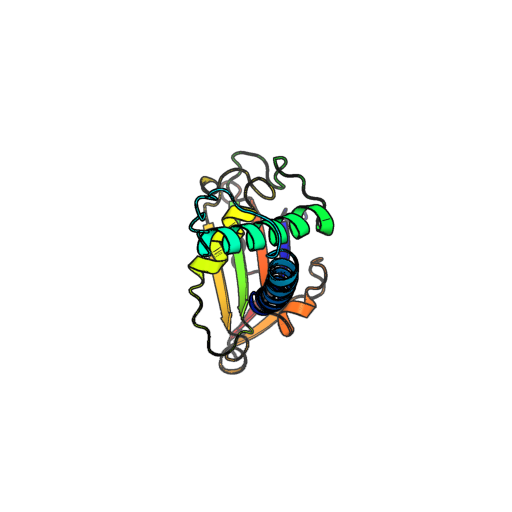8 LEU A C 1
ATOM 1126 O O . LEU A 1 138 ? 4.425 -13.718 -15.460 1.00 72.44 138 LEU A O 1
ATOM 1130 N N . GLY A 1 139 ? 5.281 -12.240 -16.926 1.00 62.16 139 GLY A N 1
ATOM 1131 C CA . GLY A 1 139 ? 4.765 -12.892 -18.136 1.00 62.16 139 GLY A CA 1
ATOM 1132 C C . GLY A 1 139 ? 5.225 -14.342 -18.354 1.00 62.16 139 GLY A C 1
ATOM 1133 O O . GLY A 1 139 ? 4.746 -14.986 -19.290 1.00 62.16 139 GLY A O 1
ATOM 1134 N N . ILE A 1 140 ? 6.136 -14.851 -17.518 1.00 66.62 140 ILE A N 1
ATOM 1135 C CA . ILE A 1 140 ? 6.659 -16.219 -17.576 1.00 66.62 140 ILE A CA 1
ATOM 1136 C C . ILE A 1 140 ? 5.800 -17.190 -16.751 1.00 66.62 140 ILE A C 1
ATOM 1138 O O . ILE A 1 140 ? 5.547 -18.298 -17.213 1.00 66.62 140 ILE A O 1
ATOM 1142 N N . SER A 1 141 ? 5.322 -16.783 -15.569 1.00 75.00 141 SER A N 1
ATOM 1143 C CA . SER A 1 141 ? 4.733 -17.715 -14.585 1.00 75.00 141 SER A CA 1
ATOM 1144 C C . SER A 1 141 ? 3.313 -17.358 -14.141 1.00 75.00 141 SER A C 1
ATOM 1146 O O . SER A 1 141 ? 2.571 -18.236 -13.701 1.00 75.00 141 SER A O 1
ATOM 1148 N N . PHE A 1 142 ? 2.919 -16.085 -14.239 1.00 79.62 142 PHE A N 1
ATOM 1149 C CA . PHE A 1 142 ? 1.636 -15.611 -13.730 1.00 79.62 142 PHE A CA 1
ATOM 1150 C C . PHE A 1 142 ? 0.994 -14.601 -14.676 1.00 79.62 142 PHE A C 1
ATOM 1152 O O . PHE A 1 142 ? 1.618 -13.624 -15.082 1.00 79.62 142 PHE A O 1
ATOM 1159 N N . ASP A 1 143 ? -0.297 -14.768 -14.938 1.00 81.56 143 ASP A N 1
ATOM 1160 C CA . ASP A 1 143 ? -1.104 -13.709 -15.529 1.00 81.56 143 ASP A CA 1
ATOM 1161 C C . ASP A 1 143 ? -1.654 -12.819 -14.402 1.00 81.56 143 ASP A C 1
ATOM 1163 O O . ASP A 1 143 ? -2.445 -13.257 -13.559 1.00 81.56 143 ASP A O 1
ATOM 1167 N N . VAL A 1 144 ? -1.216 -11.557 -14.377 1.00 85.38 144 VAL A N 1
ATOM 1168 C CA . VAL A 1 144 ? -1.693 -10.537 -13.431 1.00 85.38 144 VAL A CA 1
ATOM 1169 C C . VAL A 1 144 ? -2.745 -9.677 -14.114 1.00 85.38 144 VAL A C 1
ATOM 1171 O O . VAL A 1 144 ? -2.481 -9.038 -15.131 1.00 85.38 144 VAL A O 1
ATOM 1174 N N . GLN A 1 145 ? -3.943 -9.642 -13.541 1.00 87.94 145 GLN A N 1
ATOM 1175 C CA . GLN A 1 145 ? -5.058 -8.822 -13.996 1.00 87.94 145 GLN A CA 1
ATOM 1176 C C . GLN A 1 145 ? -5.391 -7.800 -12.917 1.00 87.94 145 GLN A C 1
ATOM 1178 O O . GLN A 1 145 ? -5.594 -8.157 -11.759 1.00 87.94 145 GLN A O 1
ATOM 1183 N N . VAL A 1 146 ? -5.459 -6.528 -13.298 1.00 88.81 146 VAL A N 1
ATOM 1184 C CA . VAL A 1 146 ? -5.882 -5.450 -12.404 1.00 88.81 146 VAL A CA 1
ATOM 1185 C C . VAL A 1 146 ? -7.254 -4.973 -12.859 1.00 88.81 146 VAL A C 1
ATOM 1187 O O . VAL A 1 146 ? -7.408 -4.557 -14.008 1.00 88.81 146 VAL A O 1
ATOM 1190 N N . ASP A 1 147 ? -8.252 -5.050 -11.980 1.00 88.69 147 ASP A N 1
ATOM 1191 C CA . ASP A 1 147 ? -9.598 -4.567 -12.274 1.00 88.69 147 ASP A CA 1
ATOM 1192 C C . ASP A 1 147 ? -9.572 -3.048 -12.470 1.00 88.69 147 ASP A C 1
ATOM 1194 O O . ASP A 1 147 ? -9.274 -2.279 -11.555 1.00 88.69 147 ASP A O 1
ATOM 1198 N N . THR A 1 148 ? -9.892 -2.593 -13.680 1.00 83.94 148 THR A N 1
ATOM 1199 C CA . THR A 1 148 ? -9.906 -1.165 -14.002 1.00 83.94 148 THR A CA 1
ATOM 1200 C C . THR A 1 148 ? -11.136 -0.434 -13.474 1.00 83.94 148 THR A C 1
ATOM 1202 O O . THR A 1 148 ? -11.142 0.796 -13.468 1.00 83.94 148 THR A O 1
ATOM 1205 N N . ASN A 1 149 ? -12.163 -1.166 -13.037 1.00 82.50 149 ASN A N 1
ATOM 1206 C CA . ASN A 1 149 ? -13.419 -0.618 -12.526 1.00 82.50 149 ASN A CA 1
ATOM 1207 C C . ASN A 1 149 ? -13.457 -0.550 -10.990 1.00 82.50 149 ASN A C 1
ATOM 1209 O O . ASN A 1 149 ? -14.482 -0.196 -10.418 1.00 82.50 149 ASN A O 1
ATOM 1213 N N . CYS A 1 150 ? -12.333 -0.807 -10.316 1.00 79.25 150 CYS A N 1
ATOM 1214 C CA . CYS A 1 150 ? -12.230 -0.871 -8.855 1.00 79.25 150 CYS A CA 1
ATOM 1215 C C . CYS A 1 150 ? -12.337 0.477 -8.107 1.00 79.25 150 CYS A C 1
ATOM 1217 O O . CYS A 1 150 ? -12.048 0.548 -6.912 1.00 79.25 150 CYS A O 1
ATOM 1219 N N . GLY A 1 151 ? -12.678 1.570 -8.796 1.00 79.31 151 GLY A N 1
ATOM 1220 C CA . GLY A 1 151 ? -12.776 2.916 -8.213 1.00 79.31 151 GLY A CA 1
ATOM 1221 C C . GLY A 1 151 ? -11.434 3.612 -7.939 1.00 79.31 151 GLY A C 1
ATOM 1222 O O . GLY A 1 151 ? -11.417 4.794 -7.593 1.00 79.31 151 GLY A O 1
ATOM 1223 N N . ILE A 1 152 ? -10.298 2.937 -8.143 1.0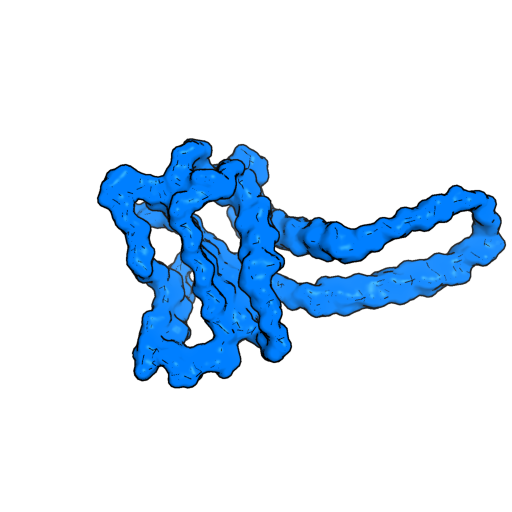0 83.44 152 ILE A N 1
ATOM 1224 C CA . ILE A 1 152 ? -8.968 3.533 -7.977 1.00 83.44 152 ILE A CA 1
ATOM 1225 C C . ILE A 1 152 ? -8.624 4.415 -9.187 1.00 83.44 152 ILE A C 1
ATOM 1227 O O . ILE A 1 152 ? -8.534 3.955 -10.330 1.00 83.44 152 ILE A O 1
ATOM 1231 N N . LYS A 1 153 ? -8.367 5.706 -8.940 1.00 79.56 153 LYS A N 1
ATOM 1232 C CA . LYS A 1 153 ? -7.946 6.650 -9.987 1.00 79.56 153 LYS A CA 1
ATOM 1233 C C . LYS A 1 153 ? -6.614 6.220 -10.608 1.00 79.56 153 LYS A C 1
ATOM 1235 O O . LYS A 1 153 ? -5.667 5.885 -9.906 1.00 79.56 153 LYS A O 1
ATOM 1240 N N . ASN A 1 154 ? -6.521 6.313 -11.936 1.00 81.25 154 ASN A N 1
ATOM 1241 C CA . ASN A 1 154 ? -5.311 6.022 -12.716 1.00 81.25 154 ASN A CA 1
ATOM 1242 C C . ASN A 1 154 ? -4.750 4.596 -12.555 1.00 81.25 154 ASN A C 1
ATOM 1244 O O . ASN A 1 154 ? -3.575 4.377 -12.835 1.00 81.25 154 ASN A O 1
ATOM 1248 N N . VAL A 1 155 ? -5.574 3.617 -12.170 1.00 85.38 155 VAL A N 1
ATOM 1249 C CA . VAL A 1 155 ? -5.161 2.216 -11.959 1.00 85.38 155 VAL A CA 1
ATOM 1250 C C . VAL A 1 155 ? -4.419 1.590 -13.151 1.00 85.38 155 VAL A C 1
ATOM 1252 O O . VAL A 1 155 ? -3.542 0.751 -12.963 1.00 85.38 155 VAL A O 1
ATOM 1255 N N . LYS A 1 156 ? -4.672 2.063 -14.380 1.00 84.31 156 LYS A N 1
ATOM 1256 C CA . LYS A 1 156 ? -3.957 1.639 -15.599 1.00 84.31 156 LYS A CA 1
ATOM 1257 C C . LYS A 1 156 ? -2.440 1.860 -15.537 1.00 84.31 156 LYS A C 1
ATOM 1259 O O . LYS A 1 156 ? -1.698 1.117 -16.167 1.00 84.31 156 LYS A O 1
ATOM 1264 N N . LYS A 1 157 ? -1.971 2.817 -14.729 1.00 84.88 157 LYS A N 1
ATOM 1265 C CA . LYS A 1 157 ? -0.539 3.091 -14.538 1.00 84.88 157 LYS A CA 1
ATOM 1266 C C . LYS A 1 157 ? 0.238 1.918 -13.947 1.00 84.88 157 LYS A C 1
ATOM 1268 O O . LYS A 1 157 ? 1.448 1.865 -14.117 1.00 84.88 157 LYS A O 1
ATOM 1273 N N . THR A 1 158 ? -0.438 0.965 -13.307 1.00 86.12 158 THR A N 1
ATOM 1274 C CA . THR A 1 158 ? 0.181 -0.275 -12.804 1.00 86.12 158 THR A CA 1
ATOM 1275 C C . THR A 1 158 ? 0.885 -1.085 -13.891 1.00 86.12 158 THR A C 1
ATOM 1277 O O . THR A 1 158 ? 1.850 -1.786 -13.596 1.00 86.12 158 THR A O 1
ATOM 1280 N N . GLY A 1 159 ? 0.451 -0.963 -15.150 1.00 84.56 159 GLY A N 1
ATOM 1281 C CA . GLY A 1 159 ? 1.100 -1.594 -16.300 1.00 84.56 159 GLY A CA 1
ATOM 1282 C C . GLY A 1 159 ? 2.274 -0.806 -16.889 1.00 84.56 159 GLY A C 1
ATOM 1283 O O . GLY A 1 159 ? 2.968 -1.335 -17.748 1.00 84.56 159 GLY A O 1
ATOM 1284 N N . GLU A 1 160 ? 2.509 0.433 -16.450 1.00 83.25 160 GLU A N 1
ATOM 1285 C CA . GLU A 1 160 ? 3.435 1.370 -17.107 1.00 83.25 160 GLU A CA 1
ATOM 1286 C C . GLU A 1 160 ? 4.513 1.927 -16.165 1.00 83.25 160 GLU A C 1
ATOM 1288 O O . GLU A 1 160 ? 5.614 2.265 -16.602 1.00 83.25 160 GLU A O 1
ATOM 1293 N N . GLU A 1 161 ? 4.205 2.066 -14.874 1.00 84.50 161 GLU A N 1
ATOM 1294 C CA . GLU A 1 161 ? 5.035 2.765 -13.896 1.00 84.50 161 GLU A CA 1
ATOM 1295 C C . GLU A 1 161 ? 5.176 1.943 -12.609 1.00 84.50 161 GLU A C 1
ATOM 1297 O O . GLU A 1 161 ? 4.252 1.245 -12.191 1.00 84.50 161 GLU A O 1
ATOM 1302 N N . THR A 1 162 ? 6.325 2.062 -11.934 1.00 84.12 162 THR A N 1
ATOM 1303 C CA . THR A 1 162 ? 6.509 1.461 -10.608 1.00 84.12 162 THR A CA 1
ATOM 1304 C C . THR A 1 162 ? 5.563 2.110 -9.600 1.00 84.12 162 THR A C 1
ATOM 1306 O O . THR A 1 162 ? 5.589 3.328 -9.409 1.00 84.12 162 THR A O 1
ATOM 1309 N N . CYS A 1 163 ? 4.732 1.318 -8.928 1.00 85.38 163 CYS A N 1
ATOM 1310 C CA . CYS A 1 163 ? 3.715 1.837 -8.014 1.00 85.38 163 CYS A CA 1
ATOM 1311 C C . CYS A 1 163 ? 3.250 0.802 -6.990 1.00 85.38 163 CYS A C 1
ATOM 1313 O O . CYS A 1 163 ? 3.551 -0.388 -7.095 1.00 85.38 163 CYS A O 1
ATOM 1315 N N . PHE A 1 164 ? 2.458 1.267 -6.028 1.00 87.94 164 PHE A N 1
ATOM 1316 C CA . PHE A 1 164 ? 1.733 0.423 -5.093 1.00 87.94 164 PHE A CA 1
ATOM 1317 C C . PHE A 1 164 ? 0.234 0.497 -5.322 1.00 87.94 164 PHE A C 1
ATOM 1319 O O . PHE A 1 164 ? -0.305 1.594 -5.450 1.00 87.94 164 PHE A O 1
ATOM 1326 N N . ILE A 1 165 ? -0.437 -0.649 -5.267 1.00 90.56 165 ILE A N 1
ATOM 1327 C CA . ILE A 1 165 ? -1.837 -0.697 -4.844 1.00 90.56 165 ILE A CA 1
ATOM 1328 C C . ILE A 1 165 ? -1.853 -1.134 -3.389 1.00 90.56 165 ILE A C 1
ATOM 1330 O O . ILE A 1 165 ? -1.235 -2.138 -3.041 1.00 90.56 165 ILE A O 1
ATOM 1334 N N . ILE A 1 166 ? -2.564 -0.387 -2.554 1.00 91.06 166 ILE A N 1
ATOM 1335 C CA . ILE A 1 166 ? -2.773 -0.732 -1.152 1.00 91.06 166 ILE A CA 1
ATOM 1336 C C . ILE A 1 166 ? -4.260 -0.957 -0.943 1.00 91.06 166 ILE A C 1
ATOM 1338 O O . ILE A 1 166 ? -5.071 -0.096 -1.281 1.00 91.06 166 ILE A O 1
ATOM 1342 N N . GLU A 1 167 ? -4.587 -2.119 -0.394 1.00 92.25 167 GLU A N 1
ATOM 1343 C CA . GLU A 1 167 ? -5.896 -2.451 0.149 1.00 92.25 167 GLU A CA 1
ATOM 1344 C C . GLU A 1 167 ? -5.760 -2.541 1.667 1.00 92.25 167 GLU A C 1
ATOM 1346 O O . GLU A 1 167 ? -4.869 -3.224 2.174 1.00 92.25 167 GLU A O 1
ATOM 1351 N N . ALA A 1 168 ? -6.635 -1.872 2.398 1.00 91.25 168 ALA A N 1
ATOM 1352 C CA . ALA A 1 168 ? -6.716 -1.999 3.842 1.00 91.25 168 ALA A CA 1
ATOM 1353 C C . ALA A 1 168 ? -8.177 -2.098 4.256 1.00 91.25 168 ALA A C 1
ATOM 1355 O O . ALA A 1 168 ? -9.043 -1.518 3.609 1.00 91.25 168 ALA A O 1
ATOM 1356 N N . GLY A 1 169 ? -8.455 -2.827 5.326 1.00 91.06 169 GLY A N 1
ATOM 1357 C CA . GLY A 1 169 ? -9.811 -2.976 5.828 1.00 91.06 169 GLY A CA 1
ATOM 1358 C C . GLY A 1 169 ? -9.830 -3.417 7.279 1.00 91.06 169 GLY A C 1
ATOM 1359 O O . GLY A 1 169 ? -8.802 -3.779 7.861 1.00 91.06 169 GLY A O 1
ATOM 1360 N N . ILE A 1 170 ? -11.024 -3.388 7.855 1.00 90.50 170 ILE A N 1
ATOM 1361 C CA . ILE A 1 170 ? -11.261 -3.773 9.242 1.00 90.50 170 ILE A CA 1
ATOM 1362 C C . ILE A 1 170 ? -11.238 -5.303 9.367 1.00 90.50 170 ILE A C 1
ATOM 1364 O O . ILE A 1 170 ? -11.764 -6.027 8.524 1.00 90.50 170 ILE A O 1
ATOM 1368 N N . LEU A 1 171 ? -10.596 -5.796 10.424 1.00 87.06 171 LEU A N 1
ATOM 1369 C CA . LEU A 1 171 ? -10.716 -7.164 10.916 1.00 87.06 171 LEU A CA 1
ATOM 1370 C C . LEU A 1 171 ? -11.786 -7.181 12.007 1.00 87.06 171 LEU A C 1
ATOM 1372 O O . LEU A 1 171 ? -11.510 -6.868 13.167 1.00 87.06 171 LEU A O 1
ATOM 1376 N N . GLU A 1 172 ? -13.010 -7.546 11.642 1.00 79.06 172 GLU A N 1
ATOM 1377 C CA . GLU A 1 172 ? -14.077 -7.745 12.620 1.00 79.06 172 GLU A CA 1
ATOM 1378 C C . GLU A 1 172 ? -13.870 -9.051 13.398 1.00 79.06 172 GLU A C 1
ATOM 1380 O O . GLU A 1 172 ? -13.290 -10.023 12.898 1.00 79.06 172 GLU A O 1
ATOM 1385 N N . ALA A 1 173 ? -14.379 -9.100 14.629 1.00 69.12 173 ALA A N 1
ATOM 1386 C CA . ALA A 1 173 ? -14.301 -10.292 15.461 1.00 69.12 173 ALA A CA 1
ATOM 1387 C C . ALA A 1 173 ? -14.965 -11.494 14.763 1.00 69.12 173 ALA A C 1
ATOM 1389 O O . ALA A 1 173 ? -16.152 -11.471 14.454 1.00 69.12 173 ALA A O 1
ATOM 1390 N N . GLY A 1 174 ? -14.191 -12.556 14.525 1.00 63.47 174 GLY A N 1
ATOM 1391 C CA . GLY A 1 174 ? -14.672 -13.767 13.851 1.00 63.47 174 GLY A CA 1
ATOM 1392 C C . GLY A 1 174 ? -14.667 -13.702 12.321 1.00 63.47 174 GLY A C 1
ATOM 1393 O O . GLY A 1 174 ? -15.009 -14.697 11.684 1.00 63.47 174 GLY A O 1
ATOM 1394 N N . THR A 1 175 ? -14.240 -12.588 11.722 1.00 67.12 175 THR A N 1
ATOM 1395 C CA . THR A 1 175 ? -14.016 -12.514 10.274 1.00 67.12 175 THR A CA 1
ATOM 1396 C C . THR A 1 175 ? -12.602 -12.941 9.911 1.00 67.12 175 THR A C 1
ATOM 1398 O O . THR A 1 175 ? -11.634 -12.723 10.643 1.00 67.12 175 THR A O 1
ATOM 1401 N N . ILE A 1 176 ? -12.485 -13.577 8.749 1.00 65.25 176 ILE A N 1
ATOM 1402 C CA . ILE A 1 176 ? -11.204 -13.846 8.106 1.00 65.25 176 ILE A CA 1
ATOM 1403 C C . ILE A 1 176 ? -11.050 -12.769 7.039 1.00 65.25 176 ILE A C 1
ATOM 1405 O O . ILE A 1 176 ? -11.984 -12.527 6.274 1.00 65.25 176 ILE A O 1
ATOM 1409 N N . ARG A 1 177 ? -9.879 -12.123 6.985 1.00 78.50 177 ARG A N 1
ATOM 1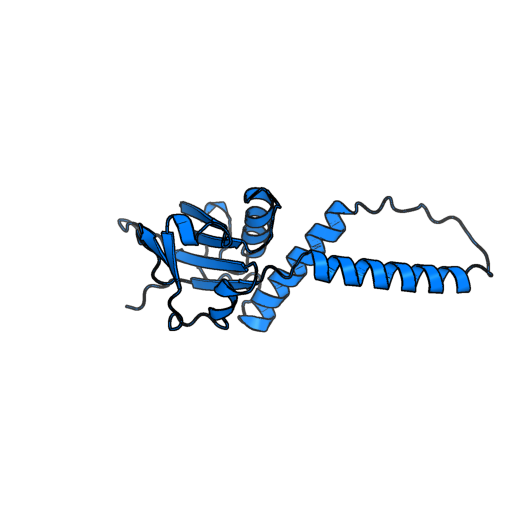410 C CA . ARG A 1 177 ? -9.534 -11.183 5.908 1.00 78.50 177 ARG A CA 1
ATOM 1411 C C . ARG A 1 177 ? -9.906 -11.772 4.533 1.00 78.50 177 ARG A C 1
ATOM 1413 O O . ARG A 1 177 ? -9.783 -12.990 4.356 1.00 78.50 177 ARG A O 1
ATOM 1420 N N . PRO A 1 178 ? -10.245 -10.948 3.528 1.00 75.38 178 PRO A N 1
ATOM 1421 C CA . PRO A 1 178 ? -10.424 -11.440 2.168 1.00 75.38 178 PRO A CA 1
ATOM 1422 C C . PRO A 1 178 ? -9.188 -12.224 1.720 1.00 75.38 178 PRO A C 1
ATOM 1424 O O . PRO A 1 178 ? -8.076 -11.692 1.716 1.00 75.38 178 PRO A O 1
ATOM 1427 N N . VAL A 1 179 ? -9.365 -13.499 1.366 1.00 77.06 179 VAL A N 1
ATOM 1428 C CA . VAL A 1 179 ? -8.254 -14.381 0.963 1.00 77.06 179 VAL A CA 1
ATOM 1429 C C . VAL A 1 179 ? -7.610 -13.877 -0.327 1.00 77.06 179 VAL A C 1
ATOM 1431 O O . VAL A 1 179 ? -6.393 -13.917 -0.476 1.00 77.06 179 VAL A O 1
ATOM 1434 N N . THR A 1 180 ? -8.423 -13.334 -1.230 1.00 82.06 180 THR A N 1
ATOM 1435 C CA . THR A 1 180 ? -7.995 -12.770 -2.510 1.00 82.06 180 THR A CA 1
ATOM 1436 C C . THR A 1 180 ? -8.207 -11.261 -2.536 1.00 82.06 180 THR A C 1
ATOM 1438 O O . THR A 1 180 ? -9.026 -10.716 -1.793 1.00 82.06 180 THR A O 1
ATOM 1441 N N . SER A 1 181 ? -7.460 -10.569 -3.390 1.00 85.81 181 SER A N 1
ATOM 1442 C CA . SER A 1 181 ? -7.720 -9.158 -3.675 1.00 85.81 181 SER A CA 1
ATOM 1443 C C . SER A 1 181 ? -8.916 -9.023 -4.607 1.00 85.81 181 SER A C 1
ATOM 1445 O O . SER A 1 181 ? -9.117 -9.850 -5.498 1.00 85.81 181 SER A O 1
ATOM 1447 N N . GLN A 1 182 ? -9.720 -7.984 -4.378 1.00 83.38 182 GLN A N 1
ATOM 1448 C CA . GLN A 1 182 ? -10.810 -7.621 -5.284 1.00 83.38 182 GLN A CA 1
ATOM 1449 C C . GLN A 1 182 ? -10.284 -6.803 -6.475 1.00 83.38 182 GLN A C 1
ATOM 1451 O O . GLN A 1 182 ? -10.947 -6.724 -7.501 1.00 83.38 182 GLN A O 1
ATOM 1456 N N . VAL A 1 183 ? -9.082 -6.227 -6.355 1.00 88.19 183 VAL A N 1
ATOM 1457 C CA . VAL A 1 183 ? -8.469 -5.362 -7.370 1.00 88.19 183 VAL A CA 1
ATOM 1458 C C . VAL A 1 183 ? -7.438 -6.102 -8.212 1.00 88.19 183 VAL A C 1
ATOM 1460 O O . VAL A 1 183 ? -7.411 -5.943 -9.429 1.00 88.19 183 VAL A O 1
ATOM 1463 N N . VAL A 1 184 ? -6.568 -6.891 -7.584 1.00 89.69 184 VAL A N 1
ATOM 1464 C CA . VAL A 1 184 ? -5.445 -7.555 -8.255 1.00 89.69 184 VAL A CA 1
ATOM 1465 C C . VAL A 1 184 ? -5.667 -9.060 -8.238 1.00 89.69 184 VAL A C 1
ATOM 1467 O O . VAL A 1 184 ? -5.599 -9.712 -7.200 1.00 89.69 184 VAL A O 1
ATOM 1470 N N . ASN A 1 185 ? -5.916 -9.632 -9.408 1.00 89.06 185 ASN A N 1
ATOM 1471 C CA . ASN A 1 185 ? -6.085 -11.064 -9.585 1.00 89.06 185 ASN A CA 1
ATOM 1472 C C . ASN A 1 185 ? -4.810 -11.658 -10.183 1.00 89.06 185 ASN A C 1
ATOM 1474 O O . ASN A 1 185 ? -4.351 -11.221 -11.236 1.00 89.06 185 ASN A O 1
ATOM 1478 N N . MET A 1 186 ? -4.244 -12.662 -9.519 1.00 86.12 186 MET A N 1
ATOM 1479 C CA . MET A 1 186 ? -3.078 -13.391 -10.008 1.00 86.12 186 MET A CA 1
ATOM 1480 C C . MET A 1 186 ? -3.494 -14.818 -10.319 1.00 86.12 186 MET A C 1
ATOM 1482 O O . MET A 1 186 ? -4.030 -15.511 -9.454 1.00 86.12 186 MET A O 1
ATOM 1486 N N . LYS A 1 187 ? -3.243 -15.262 -11.548 1.00 84.06 187 LYS A N 1
ATOM 1487 C CA . LYS A 1 187 ? -3.525 -16.631 -11.977 1.00 84.06 187 LYS A CA 1
ATOM 1488 C C . LYS A 1 187 ? -2.236 -17.293 -12.428 1.00 84.06 187 LYS A C 1
ATOM 1490 O O . LYS A 1 187 ? -1.448 -16.681 -13.145 1.00 84.06 187 LYS A O 1
ATOM 1495 N N . TRP A 1 188 ? -2.034 -18.533 -11.992 1.00 78.75 188 TRP A N 1
ATOM 1496 C CA . TRP A 1 188 ? -1.013 -19.392 -12.580 1.00 78.75 188 TRP A CA 1
ATOM 1497 C C . TRP A 1 188 ? -1.311 -19.573 -14.061 1.00 78.75 188 TRP A C 1
ATOM 1499 O O . TRP A 1 188 ? -2.478 -19.726 -14.438 1.00 78.75 188 TRP A O 1
ATOM 1509 N N . ARG A 1 189 ? -0.252 -19.513 -14.861 1.00 69.94 189 ARG A N 1
ATOM 1510 C CA . ARG A 1 189 ? -0.328 -19.781 -16.289 1.00 69.94 189 ARG A CA 1
ATOM 1511 C C . ARG A 1 189 ? -0.207 -21.268 -16.590 1.00 69.94 189 ARG A C 1
ATOM 1513 O O . ARG A 1 189 ? 0.511 -21.959 -15.832 1.00 69.94 189 ARG A O 1
#